Protein 6F8P (pdb70)

Organism: Rift valley fever virus (strain ZH-548 M12) (NCBI:txid11589)

InterPro domains:
  IPR009878 Phlebovirus glycoprotein G2, fusion domain [PF07245] (691-1012)
  IPR009879 Phlebovirus nonstructural NS-M [PF07246] (1-90)
  IPR009879 Phlebovirus nonstructural NS-M [PF07246] (92-135)
  IPR010826 Phlebovirus glycoprotein G1 [PF07243] (156-689)
  IPR016404 M polyprotein precursor, phlebovirus [PIRSF003961] (1-1179)
  IPR043603 Phlebovirus glycoprotein G2, C-terminal domain [PF19019] (1027-1196)

Secondary structure (DSSP, 8-state):
--TTTTS-STT----BTTB-TTHHHHTT--SSS--TTTGGGGSTTTSHHHHHTTTSB-HHHHHHTTSSPBPSSSSEETT-TT--TTHHHHHTB---PPTT-SEEEEE-TTSSEEEEE--TTEEE-TTSS-EEE-----SS-EE-SEEEE-----B-TT-----TTEEEETTEE-S---S-EEEEEEEEEEEE-BT---EE-SS--EEEE---SGGGEEEEEE---EEEE-GGGSPBTTS--SS-EEE-HHHHHHB---GGG-SEEEEEPTT-SEEEEEETTEEE--SEEEEEEEEEEEE--

Nearest PDB structures (foldseek):
  6iea-assembly1_A  TM=9.902E-01  e=6.989E-63  Rift Valley fever virus
  5y0w-assembly1_A  TM=9.938E-01  e=1.192E-59  Rift Valley fever virus
  6iec-assembly4_I  TM=9.891E-01  e=2.142E-59  Rift Valley fever virus
  5y0y-assembly1_A  TM=9.827E-01  e=1.687E-52  Rift Valley fever virus
  6f9d-assembly1_I  TM=8.873E-01  e=1.647E-54  Rift Valley fever virus

Radius of gyration: 20.84 Å; Cα contacts (8 Å, |Δi|>4): 743; chains: 1; bounding box: 33×65×61 Å

Structure (mmCIF, N/CA/C/O backbone):
data_6F8P
#
_entry.id   6F8P
#
_cell.length_a   37.390
_cell.length_b   94.180
_cell.length_c   97.990
_cell.angle_alpha   90.000
_cell.angle_beta   90.000
_cell.angle_gamma   90.000
#
_symmetry.space_group_name_H-M   'P 21 21 21'
#
loop_
_entity.id
_entity.type
_entity.pdbx_description
1 polymer Glycoprotein
2 water water
#
loop_
_atom_site.group_PDB
_atom_site.id
_atom_site.type_symbol
_atom_site.label_atom_id
_atom_site.label_alt_id
_atom_site.label_comp_id
_atom_site.label_asym_id
_atom_site.label_entity_id
_atom_site.label_seq_id
_atom_site.pdbx_PDB_ins_code
_atom_site.Cartn_x
_atom_site.Cartn_y
_atom_site.Cartn_z
_atom_site.occupancy
_atom_site.B_iso_or_equiv
_atom_site.auth_seq_id
_atom_site.auth_comp_id
_atom_site.auth_asym_id
_atom_site.auth_atom_id
_atom_site.pdbx_PDB_model_num
ATOM 1 N N . GLU A 1 1 ? -5.990 85.152 13.854 1.00 66.97 154 GLU A N 1
ATOM 2 C CA . GLU A 1 1 ? -5.780 84.561 12.538 1.00 70.34 154 GLU A CA 1
ATOM 3 C C . GLU A 1 1 ? -4.369 84.014 12.346 1.00 62.88 154 GLU A C 1
ATOM 4 O O . GLU A 1 1 ? -4.162 83.215 11.448 1.00 66.41 154 GLU A O 1
ATOM 10 N N . ASP A 1 2 ? -3.380 84.460 13.127 1.00 53.45 155 ASP A N 1
ATOM 11 C CA . ASP A 1 2 ? -2.020 83.956 12.939 1.00 48.83 155 ASP A CA 1
ATOM 12 C C . ASP A 1 2 ? -1.795 82.710 13.799 1.00 44.26 155 ASP A C 1
ATOM 13 O O . ASP A 1 2 ? -1.672 82.831 15.030 1.00 37.76 155 ASP A O 1
ATOM 18 N N . PRO A 1 3 ? -1.714 81.521 13.207 1.00 40.83 156 PRO A N 1
ATOM 19 C CA . PRO A 1 3 ? -1.537 80.287 13.993 1.00 38.15 156 PRO A CA 1
ATOM 20 C C . PRO A 1 3 ? -0.088 79.964 14.325 1.00 35.30 156 PRO A C 1
ATOM 21 O O . PRO A 1 3 ? 0.183 78.902 14.910 1.00 33.84 156 PRO A O 1
ATOM 25 N N . HIS A 1 4 ? 0.839 80.842 13.944 1.00 33.93 157 HIS A N 1
ATOM 26 C CA . HIS A 1 4 ? 2.266 80.560 13.992 1.00 29.27 157 HIS A CA 1
ATOM 27 C C . HIS A 1 4 ? 2.988 81.460 14.967 1.00 26.52 157 HIS A C 1
ATOM 28 O O . HIS A 1 4 ? 4.204 81.696 14.814 1.00 27.54 157 HIS A O 1
ATOM 35 N N . LEU A 1 5 ? 2.261 82.031 15.958 1.00 28.04 158 LEU A N 1
ATOM 36 C CA . LEU A 1 5 ? 2.950 82.935 16.862 1.00 28.05 158 LEU A CA 1
ATOM 37 C C . LEU A 1 5 ? 4.021 82.260 17.725 1.00 22.99 158 LEU A C 1
ATOM 38 O O . LEU A 1 5 ? 4.916 82.980 18.221 1.00 26.78 158 LEU A O 1
ATOM 43 N N . ARG A 1 6 ? 3.916 80.923 17.980 1.00 25.60 159 ARG A N 1
ATOM 44 C CA . ARG A 1 6 ? 4.905 80.184 18.748 1.00 26.54 159 ARG A CA 1
ATOM 45 C C . ARG A 1 6 ? 6.024 79.647 17.891 1.00 27.32 159 ARG A C 1
ATOM 46 O O . ARG A 1 6 ? 6.939 78.992 18.402 1.00 27.61 159 ARG A O 1
ATOM 54 N N . ASN A 1 7 ? 6.008 79.932 16.581 1.00 26.41 160 ASN A N 1
ATOM 55 C CA . ASN A 1 7 ? 7.052 79.466 15.691 1.00 25.84 160 ASN A CA 1
ATOM 56 C C . ASN A 1 7 ? 8.011 80.648 15.589 1.00 26.70 160 ASN A C 1
ATOM 57 O O . ASN A 1 7 ? 7.723 81.635 14.903 1.00 25.06 160 ASN A O 1
ATOM 62 N N . ARG A 1 8 ? 9.158 80.568 16.328 1.00 24.15 161 ARG A N 1
ATOM 63 C CA . ARG A 1 8 ? 9.924 81.788 16.689 1.00 23.06 161 ARG A CA 1
ATOM 64 C C . ARG A 1 8 ? 11.036 82.076 15.690 1.00 22.03 161 ARG A C 1
ATOM 65 O O . ARG A 1 8 ? 11.595 81.157 15.086 1.00 23.52 161 ARG A O 1
ATOM 73 N N . PRO A 1 9 ? 11.366 83.351 15.445 1.00 23.48 162 PRO A N 1
ATOM 74 C CA . PRO A 1 9 ? 12.537 83.670 14.620 1.00 26.00 162 PRO A CA 1
ATOM 75 C C . PRO A 1 9 ? 13.810 83.290 15.377 1.00 22.52 162 PRO A C 1
ATOM 76 O O . PRO A 1 9 ? 13.805 83.193 16.608 1.00 26.57 162 PRO A O 1
ATOM 80 N N . GLY A 1 10 ? 14.922 83.106 14.653 1.00 25.47 163 GLY A N 1
ATOM 81 C CA . GLY A 1 10 ? 16.143 82.890 15.451 1.00 25.44 163 GLY A CA 1
ATOM 82 C C . GLY A 1 10 ? 16.162 81.514 16.145 1.00 27.69 163 GLY A C 1
ATOM 83 O O . GLY A 1 10 ? 15.530 80.569 15.690 1.00 27.96 163 GLY A O 1
ATOM 84 N N . LYS A 1 11 ? 16.862 81.445 17.287 1.00 26.30 164 LYS A N 1
ATOM 85 C CA . LYS A 1 11 ? 16.902 80.180 18.047 1.00 26.88 164 LYS A CA 1
ATOM 86 C C . LYS A 1 11 ? 15.584 79.929 18.804 1.00 28.29 164 LYS A C 1
ATOM 87 O O . LYS A 1 11 ? 15.240 78.772 19.075 1.00 30.21 164 LYS A O 1
ATOM 93 N N . GLY A 1 12 ? 14.873 80.989 19.170 1.00 26.52 165 GLY A N 1
ATOM 94 C CA . GLY A 1 12 ? 13.586 80.872 19.853 1.00 26.17 165 GLY A CA 1
ATOM 95 C C . GLY A 1 12 ? 13.702 80.521 21.319 1.00 25.92 165 GLY A C 1
ATOM 96 O O . GLY A 1 12 ? 12.750 79.989 21.914 1.00 26.97 165 GLY A O 1
ATOM 97 N N . HIS A 1 13 ? 14.820 80.865 21.929 1.00 25.96 166 HIS A N 1
ATOM 98 C CA . HIS A 1 13 ? 15.084 80.527 23.323 1.00 25.72 166 HIS A CA 1
ATOM 99 C C . HIS A 1 13 ? 14.520 81.588 24.242 1.00 26.62 166 HIS A C 1
ATOM 100 O O . HIS A 1 13 ? 14.972 82.739 24.211 1.00 28.07 166 HIS A O 1
ATOM 107 N N . ASN A 1 14 ? 13.558 81.188 25.083 1.00 25.65 167 ASN A N 1
ATOM 108 C CA . ASN A 1 14 ? 12.906 82.128 26.021 1.00 24.87 167 ASN A CA 1
ATOM 109 C C . ASN A 1 14 ? 13.125 81.594 27.436 1.00 30.55 167 ASN A C 1
ATOM 110 O O . ASN A 1 14 ? 12.199 81.139 28.114 1.00 32.52 167 ASN A O 1
ATOM 115 N N . TYR A 1 15 ? 14.383 81.601 27.837 1.00 30.18 168 TYR A N 1
ATOM 116 C CA . TYR A 1 15 ? 14.780 81.291 29.192 1.00 31.93 168 TYR A CA 1
ATOM 117 C C . TYR A 1 15 ? 15.842 82.311 29.558 1.00 29.94 168 TYR A C 1
ATOM 118 O O . TYR A 1 15 ? 16.443 82.940 28.681 1.00 30.10 168 TYR A O 1
ATOM 127 N N . ILE A 1 16 ? 16.044 82.495 30.881 1.00 34.85 169 ILE A N 1
ATOM 128 C CA . ILE A 1 16 ? 17.131 83.336 31.360 1.00 30.90 169 ILE A CA 1
ATOM 129 C C . ILE A 1 16 ? 18.202 82.445 31.961 1.00 33.75 169 ILE A C 1
ATOM 130 O O . ILE A 1 16 ? 17.918 81.415 32.603 1.00 35.98 169 ILE A O 1
ATOM 135 N N . ASP A 1 17 ? 19.445 82.864 31.789 1.00 40.45 170 ASP A N 1
ATOM 136 C CA . ASP A 1 17 ? 20.537 82.090 32.367 1.00 39.45 170 ASP A CA 1
ATOM 137 C C . ASP A 1 17 ? 20.328 81.915 33.862 1.00 45.01 170 ASP A C 1
ATOM 138 O O . ASP A 1 17 ? 19.957 82.857 34.585 1.00 40.61 170 ASP A O 1
ATOM 143 N N . GLY A 1 18 ? 20.524 80.678 34.316 1.00 44.34 171 GLY A N 1
ATOM 144 C CA . GLY A 1 18 ? 20.327 80.356 35.698 1.00 47.39 171 GLY A CA 1
ATOM 145 C C . GLY A 1 18 ? 18.944 79.848 36.026 1.00 50.36 171 GLY A C 1
ATOM 146 O O . GLY A 1 18 ? 18.690 79.494 37.172 1.00 50.48 171 GLY A O 1
ATOM 147 N N . MET A 1 19 ? 18.030 79.808 35.061 1.00 47.27 172 MET A N 1
ATOM 148 C CA . MET A 1 19 ? 16.687 79.249 35.266 1.00 46.41 172 MET A CA 1
ATOM 149 C C . MET A 1 19 ? 16.391 78.344 34.080 1.00 43.96 172 MET A C 1
ATOM 150 O O . MET A 1 19 ? 15.743 78.774 33.119 1.00 43.52 172 MET A O 1
ATOM 155 N N . THR A 1 20 ? 16.831 77.087 34.180 1.00 49.26 173 THR A N 1
ATOM 156 C CA . THR A 1 20 ? 16.837 76.188 33.044 1.00 49.38 173 THR A CA 1
ATOM 157 C C . THR A 1 20 ? 15.862 75.040 33.203 1.00 45.85 173 THR A C 1
ATOM 158 O O . THR A 1 20 ? 15.905 74.100 32.419 1.00 46.51 173 THR A O 1
ATOM 162 N N . GLN A 1 21 ? 14.998 75.073 34.212 1.00 48.58 174 GLN A N 1
ATOM 163 C CA . GLN A 1 21 ? 14.135 73.929 34.468 1.00 48.91 174 GLN A CA 1
ATOM 164 C C . GLN A 1 21 ? 12.916 73.852 33.560 1.00 46.96 174 GLN A C 1
ATOM 165 O O . GLN A 1 21 ? 12.136 72.908 33.692 1.00 52.56 174 GLN A O 1
ATOM 171 N N . GLU A 1 22 ? 12.721 74.791 32.614 1.00 43.61 175 GLU A N 1
ATOM 172 C CA . GLU A 1 22 ? 11.641 74.590 31.664 1.00 42.25 175 GLU A CA 1
ATOM 173 C C . GLU A 1 22 ? 12.202 74.662 30.260 1.00 43.47 175 GLU A C 1
ATOM 174 O O . GLU A 1 22 ? 11.492 74.992 29.312 1.00 39.02 175 GLU A O 1
ATOM 180 N N . ASP A 1 23 ? 13.480 74.305 30.137 1.00 41.43 176 ASP A N 1
ATOM 181 C CA . ASP A 1 23 ? 14.104 74.270 28.807 1.00 44.03 176 ASP A CA 1
ATOM 182 C C . ASP A 1 23 ? 13.346 73.377 27.826 1.00 42.34 176 ASP A C 1
ATOM 183 O O . ASP A 1 23 ? 13.368 73.640 26.622 1.00 39.15 176 ASP A O 1
ATOM 188 N N . ALA A 1 24 ? 12.669 72.327 28.296 1.00 47.96 177 ALA A N 1
ATOM 189 C CA . ALA A 1 24 ? 12.013 71.412 27.348 1.00 45.05 177 ALA A CA 1
ATOM 190 C C . ALA A 1 24 ? 10.924 72.109 26.526 1.00 43.48 177 ALA A C 1
ATOM 191 O O . ALA A 1 24 ? 10.727 71.769 25.356 1.00 42.47 177 ALA A O 1
ATOM 193 N N . THR A 1 25 ? 10.290 73.169 27.067 1.00 41.70 178 THR A N 1
ATOM 194 C CA . THR A 1 25 ? 9.241 73.879 26.345 1.00 39.47 178 THR A CA 1
ATOM 195 C C . THR A 1 25 ? 9.589 75.336 26.048 1.00 35.57 178 THR A C 1
ATOM 196 O O . THR A 1 25 ? 8.827 75.993 25.308 1.00 36.32 178 THR A O 1
ATOM 200 N N . CYS A 1 26 ? 10.748 75.810 26.531 1.00 33.83 179 CYS A N 1
ATOM 201 C CA . CYS A 1 26 ? 11.211 77.189 26.325 1.00 32.05 179 CYS A CA 1
ATOM 202 C C . CYS A 1 26 ? 12.459 77.252 25.459 1.00 30.91 179 CYS A C 1
ATOM 203 O O . CYS A 1 26 ? 12.868 78.351 25.082 1.00 29.96 179 CYS A O 1
ATOM 206 N N . LYS A 1 27 ? 13.120 76.120 25.188 1.00 33.56 180 LYS A N 1
ATOM 207 C CA . LYS A 1 27 ? 14.420 76.148 24.534 1.00 36.37 180 LYS A CA 1
ATOM 208 C C . LYS A 1 27 ? 14.392 75.107 23.415 1.00 33.21 180 LYS A C 1
ATOM 209 O O . LYS A 1 27 ? 15.077 74.066 23.483 1.00 36.30 180 LYS A O 1
ATOM 215 N N . PRO A 1 28 ? 13.619 75.373 22.345 1.00 31.63 181 PRO A N 1
ATOM 216 C CA . PRO A 1 28 ? 12.959 76.660 21.995 1.00 30.60 181 PRO A CA 1
ATOM 217 C C . PRO A 1 28 ? 11.485 76.622 22.347 1.00 30.61 181 PRO A C 1
ATOM 218 O O . PRO A 1 28 ? 10.937 75.518 22.544 1.00 33.05 181 PRO A O 1
ATOM 222 N N . VAL A 1 29 ? 10.858 77.790 22.429 1.00 29.40 182 VAL A N 1
ATOM 223 C CA . VAL A 1 29 ? 9.411 77.867 22.332 1.00 29.13 182 VAL A CA 1
ATOM 224 C C . VAL A 1 29 ? 8.972 77.329 20.969 1.00 31.26 182 VAL A C 1
ATOM 225 O O . VAL A 1 29 ? 9.609 77.611 19.941 1.00 29.03 182 VAL A O 1
ATOM 229 N N . THR A 1 30 ? 7.889 76.545 20.967 1.00 31.67 183 THR A N 1
ATOM 230 C CA . THR A 1 30 ? 7.327 76.032 19.716 1.00 32.16 183 THR A CA 1
ATOM 231 C C . THR A 1 30 ? 5.834 75.765 19.941 1.00 34.01 183 THR A C 1
ATOM 232 O O . THR A 1 30 ? 5.273 76.201 20.932 1.00 31.59 183 THR A O 1
ATOM 236 N N . TYR A 1 31 ? 5.166 75.120 18.983 1.00 33.90 184 TYR A N 1
ATOM 237 C CA . TYR A 1 31 ? 3.703 75.068 19.030 1.00 35.05 184 TYR A CA 1
ATOM 238 C C . TYR A 1 31 ? 3.207 74.432 20.322 1.00 40.63 184 TYR A C 1
ATOM 239 O O . TYR A 1 31 ? 2.210 74.882 20.901 1.00 44.95 184 TYR A O 1
ATOM 248 N N . ALA A 1 32 ? 3.898 73.398 20.785 1.00 40.28 185 ALA A N 1
ATOM 249 C CA . ALA A 1 32 ? 3.489 72.593 21.932 1.00 40.79 185 ALA A CA 1
ATOM 250 C C . ALA A 1 32 ? 4.185 73.099 23.173 1.00 43.16 185 ALA A C 1
ATOM 251 O O . ALA A 1 32 ? 5.330 73.555 23.113 1.00 41.13 185 ALA A O 1
ATOM 253 N N . GLY A 1 33 ? 3.487 73.013 24.310 1.00 43.17 186 GLY A N 1
ATOM 254 C CA . GLY A 1 33 ? 4.104 73.248 25.594 1.00 40.41 186 GLY A CA 1
ATOM 255 C C . GLY A 1 33 ? 3.833 74.648 26.136 1.00 43.58 186 GLY A C 1
ATOM 256 O O . GLY A 1 33 ? 3.405 75.556 25.420 1.00 47.75 186 GLY A O 1
ATOM 257 N N . ALA A 1 34 ? 4.062 74.793 27.441 1.00 43.41 187 ALA A N 1
ATOM 258 C CA . ALA A 1 34 ? 3.922 76.071 28.153 1.00 40.06 187 ALA A CA 1
ATOM 259 C C . ALA A 1 34 ? 5.297 76.590 28.558 1.00 42.78 187 ALA A C 1
ATOM 260 O O . ALA A 1 34 ? 6.194 75.814 28.883 1.00 44.01 187 ALA A O 1
ATOM 262 N N . CYS A 1 35 ? 5.469 77.915 28.529 1.00 35.20 188 CYS A N 1
ATOM 263 C CA . CYS A 1 35 ? 6.755 78.546 28.812 1.00 36.27 188 CYS A CA 1
ATOM 264 C C . CYS A 1 35 ? 6.443 79.789 29.636 1.00 34.88 188 CYS A C 1
ATOM 265 O O . CYS A 1 35 ? 5.824 80.717 29.106 1.00 39.25 188 CYS A O 1
ATOM 268 N N . SER A 1 36 ? 6.797 79.792 30.930 1.00 32.34 189 SER A N 1
ATOM 269 C CA . SER A 1 36 ? 6.374 80.942 31.761 1.00 33.70 189 SER A CA 1
ATOM 270 C C . SER A 1 36 ? 7.028 82.257 31.371 1.00 34.21 189 SER A C 1
ATOM 271 O O . SER A 1 36 ? 6.524 83.312 31.786 1.00 34.47 189 SER A O 1
ATOM 274 N N . SER A 1 37 ? 8.147 82.234 30.662 1.00 30.98 190 SER A N 1
ATOM 275 C CA . SER A 1 37 ? 8.741 83.515 30.252 1.00 28.34 190 SER A CA 1
ATOM 276 C C . SER A 1 37 ? 8.159 84.049 28.953 1.00 27.64 190 SER A C 1
ATOM 277 O O . SER A 1 37 ? 8.416 85.220 28.631 1.00 29.17 190 SER A O 1
ATOM 280 N N . PHE A 1 38 ? 7.434 83.226 28.191 1.00 27.00 191 PHE A N 1
ATOM 281 C CA . PHE A 1 38 ? 6.948 83.622 26.868 1.00 25.94 191 PHE A CA 1
ATOM 282 C C . PHE A 1 38 ? 5.426 83.717 26.804 1.00 28.64 191 PHE A C 1
ATOM 283 O O . PHE A 1 38 ? 4.884 84.647 26.180 1.00 26.17 191 PHE A O 1
ATOM 291 N N . ASP A 1 39 ? 4.711 82.763 27.437 1.00 32.69 192 ASP A N 1
ATOM 292 C CA . ASP A 1 39 ? 3.270 82.669 27.216 1.00 32.19 192 ASP A CA 1
ATOM 293 C C . ASP A 1 39 ? 2.537 83.955 27.612 1.00 32.37 192 ASP A C 1
ATOM 294 O O . ASP A 1 39 ? 1.551 84.327 26.966 1.00 32.28 192 ASP A O 1
ATOM 299 N N . VAL A 1 40 ? 3.001 84.644 28.662 1.00 29.01 193 VAL A N 1
ATOM 300 C CA . VAL A 1 40 ? 2.345 85.891 29.059 1.00 34.07 193 VAL A CA 1
ATOM 301 C C . VAL A 1 40 ? 2.369 86.935 27.937 1.00 32.03 193 VAL A C 1
ATOM 302 O O . VAL A 1 40 ? 1.459 87.760 27.842 1.00 32.35 193 VAL A O 1
ATOM 306 N N . LEU A 1 41 ? 3.351 86.884 27.032 1.00 25.91 194 LEU A N 1
ATOM 307 C CA . LEU A 1 41 ? 3.396 87.897 25.989 1.00 26.01 194 LEU A CA 1
ATOM 308 C C . LEU A 1 41 ? 2.238 87.809 25.008 1.00 30.59 194 LEU A C 1
ATOM 309 O O . LEU A 1 41 ? 1.960 88.816 24.331 1.00 32.66 194 LEU A O 1
ATOM 314 N N . LEU A 1 42 ? 1.574 86.645 24.913 1.00 30.34 195 LEU A N 1
ATOM 315 C CA . LEU A 1 42 ? 0.475 86.413 23.979 1.00 31.29 195 LEU A CA 1
ATOM 316 C C . LEU A 1 42 ? -0.912 86.573 24.598 1.00 40.71 195 LEU A C 1
ATOM 317 O O . LEU A 1 42 ? -1.909 86.408 23.884 1.00 47.32 195 LEU A O 1
ATOM 322 N N . GLU A 1 43 ? -1.012 86.877 25.889 1.00 37.77 196 GLU A N 1
ATOM 323 C CA . GLU A 1 43 ? -2.317 87.144 26.490 1.00 43.46 196 GLU A CA 1
ATOM 324 C C . GLU A 1 43 ? -2.872 88.435 25.909 1.00 44.00 196 GLU A C 1
ATOM 325 O O . GLU A 1 43 ? -2.273 89.494 26.081 1.00 40.58 196 GLU A O 1
ATOM 331 N N . LYS A 1 44 ? -4.018 88.350 25.233 1.00 58.93 197 LYS A N 1
ATOM 332 C CA . LYS A 1 44 ? -4.531 89.463 24.435 1.00 67.99 197 LYS A CA 1
ATOM 333 C C . LYS A 1 44 ? -4.562 90.765 25.230 1.00 63.42 197 LYS A C 1
ATOM 334 O O . LYS A 1 44 ? -5.190 90.852 26.297 1.00 57.11 197 LYS A O 1
ATOM 340 N N . GLY A 1 45 ? -3.855 91.774 24.702 1.00 63.42 198 GLY A N 1
ATOM 341 C CA . GLY A 1 45 ? -3.867 93.109 25.250 1.00 60.20 198 GLY A CA 1
ATOM 342 C C . GLY A 1 45 ? -2.813 93.384 26.299 1.00 54.70 198 GLY A C 1
ATOM 343 O O . GLY A 1 45 ? -2.573 94.560 26.626 1.00 50.26 198 GLY A O 1
ATOM 344 N N . LYS A 1 46 ? -2.170 92.345 26.838 1.00 43.87 199 LYS A N 1
ATOM 345 C CA . LYS A 1 46 ? -1.188 92.572 27.900 1.00 38.62 199 LYS A CA 1
ATOM 346 C C . LYS A 1 46 ? 0.078 93.250 27.380 1.00 39.37 199 LYS A C 1
ATOM 347 O O . LYS A 1 46 ? 0.678 94.063 28.093 1.00 41.72 199 LYS A O 1
ATOM 353 N N . PHE A 1 47 ? 0.522 92.876 26.177 1.00 36.54 200 PHE A N 1
ATOM 354 C CA . PHE A 1 47 ? 1.783 93.330 25.573 1.00 24.28 200 PHE A CA 1
ATOM 355 C C . PHE A 1 47 ? 1.430 93.767 24.162 1.00 24.74 200 PHE A C 1
ATOM 356 O O . PHE A 1 47 ? 1.764 93.075 23.186 1.00 24.86 200 PHE A O 1
ATOM 364 N N . PRO A 1 48 ? 0.677 94.862 24.012 1.00 26.08 201 PRO A N 1
ATOM 365 C CA . PRO A 1 48 ? 0.167 95.206 22.668 1.00 27.90 201 PRO A CA 1
ATOM 366 C C . PRO A 1 48 ? 1.232 95.506 21.620 1.00 27.17 201 PRO A C 1
ATOM 367 O O . PRO A 1 48 ? 0.985 95.198 20.441 1.00 28.18 201 PRO A O 1
ATOM 371 N N . LEU A 1 49 ? 2.345 96.176 21.955 1.00 24.38 202 LEU A N 1
ATOM 372 C CA . LEU A 1 49 ? 3.387 96.416 20.959 1.00 22.83 202 LEU A CA 1
ATOM 373 C C . LEU A 1 49 ? 4.024 95.106 20.499 1.00 24.16 202 LEU A C 1
ATOM 374 O O . LEU A 1 49 ? 4.142 94.837 19.290 1.00 24.99 202 LEU A O 1
ATOM 379 N N . PHE A 1 50 ? 4.391 94.237 21.444 1.00 20.01 203 PHE A N 1
ATOM 380 C CA . PHE A 1 50 ? 4.948 92.960 20.994 1.00 21.69 203 PHE A CA 1
ATOM 381 C C . PHE A 1 50 ? 3.928 92.207 20.142 1.00 23.08 203 PHE A C 1
ATOM 382 O O . PHE A 1 50 ? 4.281 91.576 19.121 1.00 23.16 203 PHE A O 1
ATOM 390 N N . GLN A 1 51 ? 2.644 92.271 20.522 1.00 26.86 204 GLN A N 1
ATOM 391 C CA . GLN A 1 51 ? 1.656 91.493 19.752 1.00 25.09 204 GLN A CA 1
ATOM 392 C C . GLN A 1 51 ? 1.448 92.033 18.347 1.00 30.42 204 GLN A C 1
ATOM 393 O O . GLN A 1 51 ? 1.064 91.263 17.458 1.00 34.88 204 GLN A O 1
ATOM 399 N N . SER A 1 52 ? 1.769 93.295 18.105 1.00 25.70 205 SER A N 1
ATOM 400 C CA . SER A 1 52 ? 1.801 93.890 16.756 1.00 26.86 205 SER A CA 1
ATOM 401 C C . SER A 1 52 ? 3.033 93.504 15.949 1.00 25.78 205 SER A C 1
ATOM 402 O O . SER A 1 52 ? 3.036 93.699 14.742 1.00 28.70 205 SER A O 1
ATOM 405 N N . TYR A 1 53 ? 4.107 93.059 16.611 1.00 23.28 206 TYR A N 1
ATOM 406 C CA . TYR A 1 53 ? 5.381 92.701 16.003 1.00 22.68 206 TYR A CA 1
ATOM 407 C C . TYR A 1 53 ? 5.813 91.316 16.489 1.00 22.96 206 TYR A C 1
ATOM 408 O O . TYR A 1 53 ? 6.976 91.109 16.845 1.00 20.77 206 TYR A O 1
ATOM 417 N N . ALA A 1 54 ? 4.866 90.386 16.539 1.00 22.53 207 ALA A N 1
ATOM 418 C CA . ALA A 1 54 ? 5.091 89.136 17.281 1.00 22.45 207 ALA A CA 1
ATOM 419 C C . ALA A 1 54 ? 6.023 88.178 16.556 1.00 23.80 207 ALA A C 1
ATOM 420 O O . ALA A 1 54 ? 6.476 87.218 17.190 1.00 23.25 207 ALA A O 1
ATOM 422 N N . HIS A 1 55 ? 6.335 88.407 15.269 1.00 22.04 208 HIS A N 1
ATOM 423 C CA . HIS A 1 55 ? 7.368 87.625 14.619 1.00 22.24 208 HIS A CA 1
ATOM 424 C C . HIS A 1 55 ? 8.742 88.245 14.727 1.00 24.20 208 HIS A C 1
ATOM 425 O O . HIS A 1 55 ? 9.692 87.741 14.104 1.00 28.71 208 HIS A O 1
ATOM 432 N N . HIS A 1 56 ? 8.900 89.274 15.576 1.00 21.19 209 HIS A N 1
ATOM 433 C CA . HIS A 1 56 ? 10.207 89.781 15.915 1.00 18.33 209 HIS A CA 1
ATOM 434 C C . HIS A 1 56 ? 10.571 89.157 17.252 1.00 19.96 209 HIS A C 1
ATOM 435 O O . HIS A 1 56 ? 9.761 88.451 17.842 1.00 20.71 209 HIS A O 1
ATOM 442 N N . ARG A 1 57 ? 11.772 89.423 17.712 1.00 18.45 210 ARG A N 1
ATOM 443 C CA . ARG A 1 57 ? 12.305 88.688 18.867 1.00 19.23 210 ARG A CA 1
ATOM 444 C C . ARG A 1 57 ? 11.842 89.282 20.189 1.00 18.79 210 ARG A C 1
ATOM 445 O O . ARG A 1 57 ? 11.704 90.493 20.360 1.00 19.17 210 ARG A O 1
ATOM 453 N N . THR A 1 58 ? 11.662 88.407 21.167 1.00 16.48 211 THR A N 1
ATOM 454 C CA . THR A 1 58 ? 11.527 88.893 22.517 1.00 18.94 211 THR A CA 1
ATOM 455 C C . THR A 1 58 ? 12.894 89.322 23.050 1.00 18.96 211 THR A C 1
ATOM 456 O O . THR A 1 58 ? 13.941 89.031 22.455 1.00 19.76 211 THR A O 1
ATOM 460 N N . LEU A 1 59 ? 12.906 89.872 24.282 1.00 18.78 212 LEU A N 1
ATOM 461 C CA . LEU A 1 59 ? 14.174 90.260 24.884 1.00 18.68 212 LEU A CA 1
ATOM 462 C C . LEU A 1 59 ? 15.043 89.035 25.139 1.00 21.18 212 LEU A C 1
ATOM 463 O O . LEU A 1 59 ? 16.226 89.061 24.844 1.00 22.90 212 LEU A O 1
ATOM 468 N N . LEU A 1 60 ? 14.489 87.964 25.767 1.00 20.20 213 LEU A N 1
ATOM 469 C CA . LEU A 1 60 ? 15.339 86.800 25.996 1.00 21.69 213 LEU A CA 1
ATOM 470 C C . LEU A 1 60 ? 15.823 86.186 24.678 1.00 20.92 213 LEU A C 1
ATOM 471 O O . LEU A 1 60 ? 16.962 85.737 24.580 1.00 24.86 213 LEU A O 1
ATOM 476 N N . GLU A 1 61 ? 14.985 86.203 23.637 1.00 20.37 214 GLU A N 1
ATOM 477 C CA . GLU A 1 61 ? 15.432 85.650 22.349 1.00 20.74 214 GLU A CA 1
ATOM 478 C C . GLU A 1 61 ? 16.602 86.470 21.814 1.00 22.81 214 GLU A C 1
ATOM 479 O O . GLU A 1 61 ? 17.575 85.935 21.280 1.00 23.99 214 GLU A O 1
ATOM 485 N N . ALA A 1 62 ? 16.506 87.806 21.945 1.00 21.05 215 ALA A N 1
ATOM 486 C CA . ALA A 1 62 ? 17.560 88.677 21.437 1.00 22.90 215 ALA A CA 1
ATOM 487 C C . ALA A 1 62 ? 18.870 88.472 22.166 1.00 24.00 215 ALA A C 1
ATOM 488 O O . ALA A 1 62 ? 19.940 88.600 21.572 1.00 26.75 215 ALA A O 1
ATOM 490 N N . VAL A 1 63 ? 18.807 88.188 23.465 1.00 23.62 216 VAL A N 1
ATOM 491 C CA . VAL A 1 63 ? 20.004 87.853 24.211 1.00 23.79 216 VAL A CA 1
ATOM 492 C C . VAL A 1 63 ? 20.606 86.545 23.685 1.00 26.02 216 VAL A C 1
ATOM 493 O O . VAL A 1 63 ? 21.810 86.458 23.441 1.00 29.56 216 VAL A O 1
ATOM 497 N N . HIS A 1 64 ? 19.785 85.512 23.508 1.00 26.70 217 HIS A N 1
ATOM 498 C CA . HIS A 1 64 ? 20.384 84.233 23.124 1.00 27.98 217 HIS A CA 1
ATOM 499 C C . HIS A 1 64 ? 20.796 84.198 21.667 1.00 28.41 217 HIS A C 1
ATOM 500 O O . HIS A 1 64 ? 21.614 83.334 21.287 1.00 29.30 217 HIS A O 1
ATOM 507 N N . ASP A 1 65 ? 20.255 85.105 20.868 1.00 25.97 218 ASP A N 1
ATOM 508 C CA . ASP A 1 65 ? 20.703 85.291 19.479 1.00 26.40 218 ASP A CA 1
ATOM 509 C C . ASP A 1 65 ? 21.901 86.237 19.368 1.00 32.57 218 ASP A C 1
ATOM 510 O O . ASP A 1 65 ? 22.333 86.531 18.238 1.00 35.10 218 ASP A O 1
ATOM 515 N N . THR A 1 66 ? 22.404 86.738 20.509 1.00 29.43 219 THR A N 1
ATOM 516 C CA . THR A 1 66 ? 23.568 87.625 20.671 1.00 32.97 219 THR A CA 1
ATOM 517 C C . THR A 1 66 ? 23.343 89.009 20.053 1.00 33.89 219 THR A C 1
ATOM 518 O O . THR A 1 66 ? 24.294 89.730 19.734 1.00 38.04 219 THR A O 1
ATOM 522 N N . ILE A 1 67 ? 22.088 89.437 19.975 1.00 27.10 220 ILE A N 1
ATOM 523 C CA . ILE A 1 67 ? 21.789 90.794 19.529 1.00 25.88 220 ILE A CA 1
ATOM 524 C C . ILE A 1 67 ? 21.885 91.793 20.680 1.00 29.14 220 ILE A C 1
ATOM 525 O O . ILE A 1 67 ? 22.261 92.953 20.479 1.00 28.92 220 ILE A O 1
ATOM 530 N N . ILE A 1 68 ? 21.437 91.380 21.871 1.00 25.68 221 ILE A N 1
ATOM 531 C CA . ILE A 1 68 ? 21.456 92.187 23.091 1.00 26.82 221 ILE A CA 1
ATOM 532 C C . ILE A 1 68 ? 22.414 91.511 24.079 1.00 28.00 221 ILE A C 1
ATOM 533 O O . ILE A 1 68 ? 22.346 90.291 24.285 1.00 29.79 221 ILE A O 1
ATOM 538 N N . ALA A 1 69 ? 23.306 92.299 24.679 1.00 26.72 222 ALA A N 1
ATOM 539 C CA . ALA A 1 69 ? 24.255 91.767 25.660 1.00 32.08 222 ALA A CA 1
ATOM 540 C C . ALA A 1 69 ? 23.601 91.652 27.035 1.00 32.04 222 ALA A C 1
ATOM 541 O O . ALA A 1 69 ? 22.677 92.398 27.356 1.00 30.02 222 ALA A O 1
ATOM 543 N N . LYS A 1 70 ? 24.093 90.714 27.848 1.00 30.66 223 LYS A N 1
ATOM 544 C CA . LYS A 1 70 ? 23.632 90.639 29.243 1.00 30.48 223 LYS A CA 1
ATOM 545 C C . LYS A 1 70 ? 24.339 91.703 30.073 1.00 35.78 223 LYS A C 1
ATOM 546 O O . LYS A 1 70 ? 25.533 91.956 29.893 1.00 39.65 223 LYS A O 1
ATOM 552 N N . ALA A 1 71 ? 23.599 92.304 30.998 1.00 33.14 224 ALA A N 1
ATOM 553 C CA . ALA A 1 71 ? 24.218 93.200 31.971 1.00 36.43 224 ALA A CA 1
ATOM 554 C C . ALA A 1 71 ? 25.194 92.460 32.900 1.00 40.37 224 ALA A C 1
ATOM 555 O O . ALA A 1 71 ? 25.156 91.228 33.072 1.00 39.99 224 ALA A O 1
ATOM 557 N N . ASP A 1 72 ? 26.096 93.237 33.492 1.00 41.14 225 ASP A N 1
ATOM 558 C CA . ASP A 1 72 ? 27.068 92.748 34.480 1.00 46.40 225 ASP A CA 1
ATOM 559 C C . ASP A 1 72 ? 26.827 93.491 35.785 1.00 47.49 225 ASP A C 1
ATOM 560 O O . ASP A 1 72 ? 27.155 94.689 35.872 1.00 51.12 225 ASP A O 1
ATOM 565 N N . PRO A 1 73 ? 26.259 92.849 36.820 1.00 44.42 226 PRO A N 1
ATOM 566 C CA . PRO A 1 73 ? 25.920 91.420 36.865 1.00 41.96 226 PRO A CA 1
ATOM 567 C C . PRO A 1 73 ? 24.612 91.148 36.129 1.00 40.04 226 PRO A C 1
ATOM 568 O O . PRO A 1 73 ? 23.861 92.099 35.932 1.00 38.93 226 PRO A O 1
ATOM 572 N N . PRO A 1 74 ? 24.360 89.898 35.723 1.00 39.54 227 PRO A N 1
ATOM 573 C CA . PRO A 1 74 ? 23.159 89.613 34.919 1.00 38.06 227 PRO A CA 1
ATOM 574 C C . PRO A 1 74 ? 21.879 89.409 35.733 1.00 35.69 227 PRO A C 1
ATOM 575 O O . PRO A 1 74 ? 20.785 89.409 35.135 1.00 38.47 227 PRO A O 1
ATOM 579 N N . SER A 1 75 ? 21.978 89.220 37.059 1.00 40.93 228 SER A N 1
ATOM 580 C CA . SER A 1 75 ? 20.809 89.281 37.915 1.00 42.58 228 SER A CA 1
ATOM 581 C C . SER A 1 75 ? 21.196 90.012 39.181 1.00 43.05 228 SER A C 1
ATOM 582 O O . SER A 1 75 ? 22.319 89.865 39.671 1.00 45.67 228 SER A O 1
ATOM 585 N N . CYS A 1 76 ? 20.252 90.772 39.709 1.00 39.66 229 CYS A N 1
ATOM 586 C CA . CYS A 1 76 ? 20.422 91.521 40.947 1.00 47.52 229 CYS A CA 1
ATOM 587 C C . CYS A 1 76 ? 19.687 90.809 42.076 1.00 46.64 229 CYS A C 1
ATOM 588 O O . CYS A 1 76 ? 18.529 90.407 41.917 1.00 41.06 229 CYS A O 1
ATOM 591 N N . ASP A 1 77 ? 20.365 90.634 43.212 1.00 48.01 230 ASP A N 1
ATOM 592 C CA . ASP A 1 77 ? 19.788 89.919 44.334 1.00 51.94 230 ASP A CA 1
ATOM 593 C C . ASP A 1 77 ? 18.980 90.910 45.168 1.00 51.47 230 ASP A C 1
ATOM 594 O O . ASP A 1 77 ? 19.550 91.703 45.926 1.00 53.25 230 ASP A O 1
ATOM 599 N N . LEU A 1 78 ? 17.645 90.854 45.044 1.00 45.59 231 LEU A N 1
ATOM 600 C CA . LEU A 1 78 ? 16.809 91.846 45.726 1.00 49.71 231 LEU A CA 1
ATOM 601 C C . LEU A 1 78 ? 16.886 91.694 47.229 1.00 57.88 231 LEU A C 1
ATOM 602 O O . LEU A 1 78 ? 16.628 92.657 47.970 1.00 60.80 231 LEU A O 1
ATOM 607 N N . GLN A 1 79 ? 17.216 90.496 47.701 1.00 54.71 232 GLN A N 1
ATOM 608 C CA . GLN A 1 79 ? 17.277 90.316 49.143 1.00 63.39 232 GLN A CA 1
ATOM 609 C C . GLN A 1 79 ? 18.485 90.992 49.763 1.00 72.70 232 GLN A C 1
ATOM 610 O O . GLN A 1 79 ? 18.450 91.287 50.956 1.00 80.10 232 GLN A O 1
ATOM 616 N N . SER A 1 80 ? 19.532 91.274 48.991 1.00 72.52 233 SER A N 1
ATOM 617 C CA . SER A 1 80 ? 20.814 91.621 49.593 1.00 77.11 233 SER A CA 1
ATOM 618 C C . SER A 1 80 ? 20.699 92.855 50.473 1.00 76.43 233 SER A C 1
ATOM 619 O O . SER A 1 80 ? 20.109 93.865 50.079 1.00 67.21 233 SER A O 1
ATOM 622 N N . ALA A 1 81 ? 21.268 92.753 51.674 1.00 87.30 234 ALA A N 1
ATOM 623 C CA . ALA A 1 81 ? 21.412 93.898 52.560 1.00 90.65 234 ALA A CA 1
ATOM 624 C C . ALA A 1 81 ? 22.492 94.829 52.026 1.00 93.74 234 ALA A C 1
ATOM 625 O O . ALA A 1 81 ? 23.529 94.380 51.526 1.00 95.61 234 ALA A O 1
ATOM 627 N N . HIS A 1 82 ? 22.250 96.135 52.137 1.00 94.02 235 HIS A N 1
ATOM 628 C CA . HIS A 1 82 ? 23.051 97.125 51.415 1.00 95.59 235 HIS A CA 1
ATOM 629 C C . HIS A 1 82 ? 23.064 96.810 49.904 1.00 89.05 235 HIS A C 1
ATOM 630 O O . HIS A 1 82 ? 24.113 96.768 49.257 1.00 87.08 235 HIS A O 1
ATOM 637 N N . GLY A 1 83 ? 21.881 96.492 49.360 1.00 82.42 236 GLY A N 1
ATOM 638 C CA . GLY A 1 83 ? 21.511 96.847 47.997 1.00 72.57 236 GLY A CA 1
ATOM 639 C C . GLY A 1 83 ? 21.945 95.939 46.853 1.00 65.58 236 GLY A C 1
ATOM 640 O O . GLY A 1 83 ? 22.562 94.881 47.010 1.00 65.42 236 GLY A O 1
ATOM 641 N N . ASN A 1 84 ? 21.596 96.397 45.655 1.00 52.69 237 ASN A N 1
ATOM 642 C CA . ASN A 1 84 ? 21.982 95.737 44.416 1.00 53.20 237 ASN A CA 1
ATOM 643 C C . ASN A 1 84 ? 22.006 96.781 43.311 1.00 51.15 237 ASN A C 1
ATOM 644 O O . ASN A 1 84 ? 21.338 97.818 43.411 1.00 48.54 237 ASN A O 1
ATOM 649 N N . PRO A 1 85 ? 22.745 96.526 42.226 1.00 46.98 238 PRO A N 1
ATOM 650 C CA . PRO A 1 85 ? 22.945 97.565 41.219 1.00 49.10 238 PRO A CA 1
ATOM 651 C C . PRO A 1 85 ? 21.708 97.870 40.392 1.00 47.52 238 PRO A C 1
A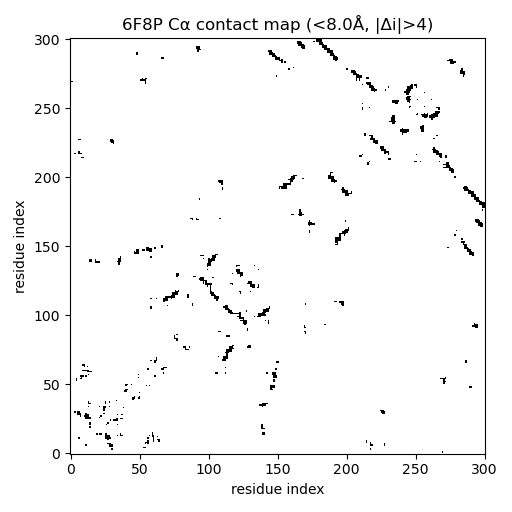TOM 652 O O . PRO A 1 85 ? 21.719 98.860 39.648 1.00 47.23 238 PRO A O 1
ATOM 656 N N . CYS A 1 86 ? 20.661 97.053 40.456 1.00 41.66 239 CYS A N 1
ATOM 657 C CA . CYS A 1 86 ? 19.488 97.359 39.655 1.00 36.39 239 CYS A CA 1
ATOM 658 C C . CYS A 1 86 ? 18.520 98.297 40.348 1.00 28.56 239 CYS A C 1
ATOM 659 O O . CYS A 1 86 ? 17.563 98.711 39.704 1.00 33.29 239 CYS A O 1
ATOM 662 N N . MET A 1 87 ? 18.681 98.544 41.654 1.00 34.51 240 MET A N 1
ATOM 663 C CA . MET A 1 87 ? 17.558 99.087 42.413 1.00 34.10 240 MET A CA 1
ATOM 664 C C . MET A 1 87 ? 17.097 100.435 41.877 1.00 29.97 240 MET A C 1
ATOM 665 O O . MET A 1 87 ? 15.892 100.667 41.742 1.00 29.13 240 MET A O 1
ATOM 670 N N . LYS A 1 88 ? 18.028 101.332 41.546 1.00 34.97 241 LYS A N 1
ATOM 671 C CA . LYS A 1 88 ? 17.620 102.661 41.058 1.00 34.05 241 LYS A CA 1
ATOM 672 C C . LYS A 1 88 ? 16.810 102.565 39.772 1.00 33.59 241 LYS A C 1
ATOM 673 O O . LYS A 1 88 ? 15.757 103.213 39.634 1.00 29.94 241 LYS A O 1
ATOM 679 N N . GLU A 1 89 ? 17.301 101.787 38.775 1.00 26.92 242 GLU A N 1
ATOM 680 C CA . GLU A 1 89 ? 16.538 101.649 37.558 1.00 25.64 242 GLU A CA 1
ATOM 681 C C . GLU A 1 89 ? 15.206 100.990 37.805 1.00 24.58 242 GLU A C 1
ATOM 682 O O . GLU A 1 89 ? 14.214 101.310 37.151 1.00 26.06 242 GLU A O 1
ATOM 688 N N . LYS A 1 90 ? 15.182 99.967 38.676 1.00 23.11 243 LYS A N 1
ATOM 689 C CA . LYS A 1 90 ? 13.907 99.292 38.863 1.00 21.84 243 LYS A CA 1
ATOM 690 C C . LYS A 1 90 ? 12.908 100.222 39.548 1.00 22.57 243 LYS A C 1
ATOM 691 O O . LYS A 1 90 ? 11.726 100.215 39.221 1.00 23.00 243 LYS A O 1
ATOM 697 N N . LEU A 1 91 ? 13.361 100.991 40.533 1.00 20.86 244 LEU A N 1
ATOM 698 C CA . LEU A 1 91 ? 12.400 101.752 41.333 1.00 22.40 244 LEU A CA 1
ATOM 699 C C . LEU A 1 91 ? 11.681 102.809 40.515 1.00 23.86 244 LEU A C 1
ATOM 700 O O . LEU A 1 91 ? 10.517 103.094 40.809 1.00 24.54 244 LEU A O 1
ATOM 705 N N . VAL A 1 92 ? 12.309 103.344 39.457 1.00 19.06 245 VAL A N 1
ATOM 706 C CA . VAL A 1 92 ? 11.628 104.389 38.684 1.00 19.75 245 VAL A CA 1
ATOM 707 C C . VAL A 1 92 ? 10.639 103.775 37.686 1.00 21.35 245 VAL A C 1
ATOM 708 O O . VAL A 1 92 ? 9.882 104.513 37.052 1.00 20.49 245 VAL A O 1
ATOM 712 N N . MET A 1 93 ? 10.588 102.438 37.588 1.00 21.09 246 MET A N 1
ATOM 713 C CA . MET A 1 93 ? 9.626 101.738 36.741 1.00 20.46 246 MET A CA 1
ATOM 714 C C . MET A 1 93 ? 8.426 101.312 37.566 1.00 26.23 246 MET A C 1
ATOM 715 O O . MET A 1 93 ? 8.590 100.695 38.628 1.00 33.84 246 MET A O 1
ATOM 720 N N . LYS A 1 94 ? 7.234 101.548 37.056 1.00 19.44 247 LYS A N 1
ATOM 721 C CA . LYS A 1 94 ? 6.021 101.031 37.685 1.00 20.72 247 LYS A CA 1
ATOM 722 C C . LYS A 1 94 ? 5.618 99.759 36.970 1.00 21.14 247 LYS A C 1
ATOM 723 O O . LYS A 1 94 ? 5.261 99.780 35.790 1.00 21.83 247 LYS A O 1
ATOM 729 N N . THR A 1 95 ? 5.691 98.644 37.672 1.00 21.02 248 THR A N 1
ATOM 730 C CA . THR A 1 95 ? 5.566 97.326 37.060 1.00 21.82 248 THR A CA 1
ATOM 731 C C . THR A 1 95 ? 4.616 96.507 37.919 1.00 24.83 248 THR A C 1
ATOM 732 O O . THR A 1 95 ? 4.471 96.732 39.140 1.00 26.84 248 THR A O 1
ATOM 736 N N . HIS A 1 96 ? 3.958 95.550 37.295 1.00 25.01 249 HIS A N 1
ATOM 737 C CA . HIS A 1 96 ? 3.092 94.610 38.004 1.00 29.77 249 HIS A CA 1
ATOM 738 C C . HIS A 1 96 ? 3.579 93.200 37.722 1.00 32.99 249 HIS A C 1
ATOM 739 O O . HIS A 1 96 ? 3.574 92.774 36.566 1.00 34.82 249 HIS A O 1
ATOM 746 N N . CYS A 1 97 ? 4.024 92.537 38.700 1.00 30.31 250 CYS A N 1
ATOM 747 C CA . CYS A 1 97 ? 4.424 91.123 38.569 1.00 33.82 250 CYS A CA 1
ATOM 748 C C . CYS A 1 97 ? 3.306 90.184 39.002 1.00 30.77 250 CYS A C 1
ATOM 749 O O . CYS A 1 97 ? 2.831 90.263 40.150 1.00 33.46 250 CYS A O 1
ATOM 752 N N . PRO A 1 98 ? 2.907 89.220 38.178 1.00 32.34 251 PRO A N 1
ATOM 753 C CA . PRO A 1 98 ? 2.052 88.146 38.684 1.00 36.86 251 PRO A CA 1
ATOM 754 C C . PRO A 1 98 ? 2.778 87.378 39.767 1.00 36.33 251 PRO A C 1
ATOM 755 O O . PRO A 1 98 ? 4.006 87.389 39.843 1.00 35.40 251 PRO A O 1
ATOM 759 N N . ASN A 1 99 ? 1.997 86.650 40.587 1.00 42.26 252 ASN A N 1
ATOM 760 C CA . ASN A 1 99 ? 2.554 85.810 41.630 1.00 45.01 252 ASN A CA 1
ATOM 761 C C . ASN A 1 99 ? 3.397 84.657 41.060 1.00 42.67 252 ASN A C 1
ATOM 762 O O . ASN A 1 99 ? 3.333 84.320 39.870 1.00 43.35 252 ASN A O 1
ATOM 767 N N . ASP A 1 100 ? 4.255 84.126 41.936 1.00 48.37 253 ASP A N 1
ATOM 768 C CA . ASP A 1 100 ? 5.061 82.926 41.724 1.00 46.66 253 ASP A CA 1
ATOM 769 C C . ASP A 1 100 ? 6.223 83.111 40.750 1.00 44.01 253 ASP A C 1
ATOM 770 O O . ASP A 1 100 ? 6.724 82.131 40.211 1.00 45.04 253 ASP A O 1
ATOM 775 N N . TYR A 1 101 ? 6.718 84.332 40.510 1.00 40.83 254 TYR A N 1
ATOM 776 C CA . TYR A 1 101 ? 7.945 84.466 39.722 1.00 38.97 254 TYR A CA 1
ATOM 777 C C . TYR A 1 101 ? 9.149 84.693 40.626 1.00 40.01 254 TYR A C 1
ATOM 778 O O . TYR A 1 101 ? 9.095 85.482 41.582 1.00 40.42 254 TYR A O 1
ATOM 787 N N . GLN A 1 102 ? 10.248 84.048 40.298 1.00 40.80 255 GLN A N 1
ATOM 788 C CA . GLN A 1 102 ? 11.502 84.225 41.006 1.00 41.97 255 GLN A CA 1
ATOM 789 C C . GLN A 1 102 ? 12.362 85.280 40.370 1.00 42.08 255 GLN A C 1
ATOM 790 O O . GLN A 1 102 ? 13.355 85.719 40.960 1.00 39.66 255 GLN A O 1
ATOM 796 N N . SER A 1 103 ? 11.997 85.677 39.138 1.00 36.07 256 SER A N 1
ATOM 797 C CA . SER A 1 103 ? 12.869 86.476 38.306 1.00 33.66 256 SER A CA 1
ATOM 798 C C . SER A 1 103 ? 12.007 87.337 37.410 1.00 30.61 256 SER A C 1
ATOM 799 O O . SER A 1 103 ? 10.881 86.956 37.070 1.00 30.48 256 SER A O 1
ATOM 802 N N . ALA A 1 104 ? 12.519 88.526 37.107 1.00 28.57 257 ALA A N 1
ATOM 803 C CA . ALA A 1 104 ? 11.927 89.383 36.095 1.00 25.87 257 ALA A CA 1
ATOM 804 C C . ALA A 1 104 ? 13.026 90.169 35.412 1.00 26.96 257 ALA A C 1
ATOM 805 O O . ALA A 1 104 ? 14.024 90.530 36.026 1.00 28.46 257 ALA A O 1
ATOM 807 N N . HIS A 1 105 ? 12.861 90.409 34.111 1.00 22.81 258 HIS A N 1
ATOM 808 C CA . HIS A 1 105 ? 13.984 90.935 33.343 1.00 24.09 258 HIS A CA 1
ATOM 809 C C . HIS A 1 105 ? 13.602 92.143 32.515 1.00 22.20 258 HIS A C 1
ATOM 810 O O . HIS A 1 105 ? 12.444 92.346 32.146 1.00 21.01 258 HIS A O 1
ATOM 817 N N . TYR A 1 106 ? 14.612 92.946 32.223 1.00 20.42 259 TYR A N 1
ATOM 818 C CA . TYR A 1 106 ? 14.358 94.194 31.501 1.00 21.65 259 TYR A CA 1
ATOM 819 C C . TYR A 1 106 ? 15.590 94.688 30.759 1.00 21.19 259 TYR A C 1
ATOM 820 O O . TYR A 1 106 ? 16.725 94.378 31.106 1.00 22.33 259 TYR A O 1
ATOM 829 N N . LEU A 1 107 ? 15.324 95.556 29.788 1.00 19.55 260 LEU A N 1
ATOM 830 C CA . LEU A 1 107 ? 16.369 96.204 28.990 1.00 19.90 260 LEU A CA 1
ATOM 831 C C . LEU A 1 107 ? 16.744 97.486 29.732 1.00 23.80 260 LEU A C 1
ATOM 832 O O . LEU A 1 107 ? 15.878 98.340 29.969 1.00 23.56 260 LEU A O 1
ATOM 837 N N . ASN A 1 108 ? 18.006 97.576 30.174 1.00 23.67 261 ASN A N 1
ATOM 838 C CA . ASN A 1 108 ? 18.407 98.613 31.128 1.00 25.10 261 ASN A CA 1
ATOM 839 C C . ASN A 1 108 ? 18.842 99.864 30.368 1.00 27.84 261 ASN A C 1
ATOM 840 O O . ASN A 1 108 ? 18.724 99.961 29.139 1.00 25.15 261 ASN A O 1
ATOM 845 N N . ASN A 1 109 ? 19.348 100.844 31.092 1.00 26.83 262 ASN A N 1
ATOM 846 C CA . ASN A 1 109 ? 19.687 102.103 30.451 1.00 24.31 262 ASN A CA 1
ATOM 847 C C . ASN A 1 109 ? 20.840 101.969 29.467 1.00 25.81 262 ASN A C 1
ATOM 848 O O . ASN A 1 109 ? 20.943 102.784 28.544 1.00 28.78 262 ASN A O 1
ATOM 853 N N . ASP A 1 110 ? 21.739 101.008 29.688 1.00 26.41 263 ASP A N 1
ATOM 854 C CA . ASP A 1 110 ? 22.863 100.761 28.797 1.00 29.70 263 ASP A CA 1
ATOM 855 C C . ASP A 1 110 ? 22.474 99.920 27.586 1.00 31.70 263 ASP A C 1
ATOM 856 O O . ASP A 1 110 ? 23.343 99.615 26.778 1.00 36.16 263 ASP A O 1
ATOM 861 N N . GLY A 1 111 ? 21.205 99.525 27.465 1.00 26.63 264 GLY A N 1
ATOM 862 C CA . GLY A 1 111 ? 20.805 98.662 26.372 1.00 25.45 264 GLY A CA 1
ATOM 863 C C . GLY A 1 111 ? 21.163 97.209 26.551 1.00 28.98 264 GLY A C 1
ATOM 864 O O . GLY A 1 111 ? 21.262 96.470 25.540 1.00 26.80 264 GLY A O 1
ATOM 865 N N . LYS A 1 112 ? 21.331 96.764 27.804 1.00 27.76 265 LYS A N 1
ATOM 866 C CA . LYS A 1 112 ? 21.663 95.387 28.106 1.00 30.07 265 LYS A CA 1
ATOM 867 C C . LYS A 1 112 ? 20.561 94.764 28.951 1.00 26.49 265 LYS A C 1
ATOM 868 O O . LYS A 1 112 ? 19.766 95.471 29.575 1.00 26.40 265 LYS A O 1
ATOM 874 N N . MET A 1 113 ? 20.514 93.434 28.969 1.00 26.67 266 MET A N 1
ATOM 875 C CA . MET A 1 113 ? 19.445 92.756 29.685 1.00 23.09 266 MET A CA 1
ATOM 876 C C . MET A 1 113 ? 19.885 92.580 31.124 1.00 25.18 266 MET A C 1
ATOM 877 O O . MET A 1 113 ? 20.866 91.877 31.382 1.00 29.04 266 MET A O 1
ATOM 882 N N . ALA A 1 114 ? 19.108 93.171 32.034 1.00 25.91 267 ALA A N 1
ATOM 883 C CA . ALA A 1 114 ? 19.288 93.004 33.471 1.00 27.93 267 ALA A CA 1
ATOM 884 C C . ALA A 1 114 ? 18.130 92.196 34.053 1.00 28.25 267 ALA A C 1
ATOM 885 O O . ALA A 1 114 ? 17.095 92.034 33.411 1.00 25.58 267 ALA A O 1
ATOM 887 N N . SER A 1 115 ? 18.280 91.717 35.304 1.00 29.95 268 SER A N 1
ATOM 888 C CA . SER A 1 115 ? 17.138 91.045 35.910 1.00 28.63 268 SER A CA 1
ATOM 889 C C . SER A 1 115 ? 17.184 91.210 37.414 1.00 30.55 268 SER A C 1
ATOM 890 O O . SER A 1 115 ? 18.258 91.379 37.982 1.00 34.61 268 SER A O 1
ATOM 893 N N . VAL A 1 116 ? 16.001 91.231 38.012 1.00 28.22 269 VAL A N 1
ATOM 894 C CA . VAL A 1 116 ? 15.877 91.123 39.485 1.00 30.29 269 VAL A CA 1
ATOM 895 C C . VAL A 1 116 ? 15.424 89.716 39.847 1.00 36.09 269 VAL A C 1
ATOM 896 O O . VAL A 1 116 ? 14.586 89.107 39.167 1.00 32.27 269 VAL A O 1
ATOM 900 N N . LYS A 1 117 ? 15.973 89.184 40.945 1.00 35.39 270 LYS A N 1
ATOM 901 C CA . LYS A 1 117 ? 15.850 87.768 41.235 1.00 38.09 270 LYS A CA 1
ATOM 902 C C . LYS A 1 117 ? 15.727 87.565 42.740 1.00 47.54 270 LYS A C 1
ATOM 903 O O . LYS A 1 117 ? 16.444 88.206 43.509 1.00 45.45 270 LYS A O 1
ATOM 909 N N . CYS A 1 118 ? 14.858 86.645 43.124 1.00 42.82 271 CYS A N 1
ATOM 910 C CA . CYS A 1 118 ? 14.595 86.268 44.526 1.00 46.16 271 CYS A CA 1
ATOM 911 C C . CYS A 1 118 ? 15.241 84.929 44.846 1.00 50.07 271 CYS A C 1
ATOM 912 O O . CYS A 1 118 ? 15.584 84.151 43.961 1.00 50.10 271 CYS A O 1
ATOM 915 N N . PRO A 1 119 ? 15.413 84.611 46.112 1.00 53.69 272 PRO A N 1
ATOM 916 C CA . PRO A 1 119 ? 15.980 83.296 46.452 1.00 57.94 272 PRO A CA 1
ATOM 917 C C . PRO A 1 119 ? 14.951 82.200 46.235 1.00 59.27 272 PRO A C 1
ATOM 918 O O . PRO A 1 119 ? 13.780 82.467 45.966 1.00 57.24 272 PRO A O 1
ATOM 922 N N . PRO A 1 120 ? 15.308 80.922 46.411 1.00 63.15 273 PRO A N 1
ATOM 923 C CA . PRO A 1 120 ? 14.253 79.913 46.519 1.00 65.36 273 PRO A CA 1
ATOM 924 C C . PRO A 1 120 ? 13.683 79.967 47.910 1.00 78.53 273 PRO A C 1
ATOM 925 O O . PRO A 1 120 ? 14.388 80.313 48.858 1.00 92.18 273 PRO A O 1
ATOM 929 N N . LYS A 1 121 ? 12.396 79.655 48.062 1.00 80.19 274 LYS A N 1
ATOM 930 C CA . LYS A 1 121 ? 11.329 79.699 47.090 1.00 66.10 274 LYS A CA 1
ATOM 931 C C . LYS A 1 121 ? 10.604 80.973 47.558 1.00 72.40 274 LYS A C 1
ATOM 932 O O . LYS A 1 121 ? 9.654 80.995 48.370 1.00 65.45 274 LYS A O 1
ATOM 938 N N . TYR A 1 122 ? 11.166 82.047 47.056 1.00 59.75 275 TYR A N 1
ATOM 939 C CA . TYR A 1 122 ? 10.683 83.384 47.256 1.00 56.74 275 TYR A CA 1
ATOM 940 C C . TYR A 1 122 ? 10.163 83.877 45.913 1.00 52.38 275 TYR A C 1
ATOM 941 O O . TYR A 1 122 ? 10.728 83.544 44.864 1.00 50.99 275 TYR A O 1
ATOM 950 N N . GLU A 1 123 ? 9.083 84.655 45.943 1.00 50.50 276 GLU A N 1
ATOM 951 C CA . GLU A 1 123 ? 8.545 85.231 44.734 1.00 46.65 276 GLU A CA 1
ATOM 952 C C . GLU A 1 123 ? 8.700 86.730 44.827 1.00 43.65 276 GLU A C 1
ATOM 953 O O . GLU A 1 123 ? 8.812 87.285 45.908 1.00 44.66 276 GLU A O 1
ATOM 959 N N . LEU A 1 124 ? 8.757 87.348 43.653 1.00 40.19 277 LEU A N 1
ATOM 960 C CA . LEU A 1 124 ? 8.672 88.807 43.612 1.00 37.36 277 LEU A CA 1
ATOM 961 C C . LEU A 1 124 ? 7.327 89.279 44.123 1.00 37.41 277 LEU A C 1
ATOM 962 O O . LEU A 1 124 ? 6.303 88.709 43.802 1.00 44.55 277 LEU A O 1
ATOM 967 N N . THR A 1 125 ? 7.311 90.471 44.790 1.00 36.70 278 THR A N 1
ATOM 968 C CA . THR A 1 125 ? 6.038 91.062 45.141 1.00 36.16 278 THR A CA 1
ATOM 969 C C . THR A 1 125 ? 5.343 91.679 43.914 1.00 33.25 278 THR A C 1
ATOM 970 O O . THR A 1 125 ? 5.864 91.683 42.786 1.00 32.56 278 THR A O 1
ATOM 974 N N . GLU A 1 126 ? 4.100 92.148 44.137 1.00 34.75 279 GLU A N 1
ATOM 975 C CA . GLU A 1 126 ? 3.302 92.607 42.997 1.00 33.47 279 GLU A CA 1
ATOM 976 C C . GLU A 1 126 ? 3.940 93.790 42.305 1.00 31.87 279 GLU A C 1
ATOM 977 O O . GLU A 1 126 ? 3.733 93.994 41.098 1.00 29.21 279 GLU A O 1
ATOM 983 N N . ASP A 1 127 ? 4.674 94.619 43.051 1.00 30.15 280 ASP A N 1
ATOM 984 C CA . ASP A 1 127 ? 5.333 95.753 42.432 1.00 27.60 280 ASP A CA 1
ATOM 985 C C . ASP A 1 127 ? 6.695 95.384 41.863 1.00 28.33 280 ASP A C 1
ATOM 986 O O . ASP A 1 127 ? 7.347 96.235 41.278 1.00 25.65 280 ASP A O 1
ATOM 991 N N . CYS A 1 128 ? 7.127 94.116 42.009 1.00 28.82 281 CYS A N 1
ATOM 992 C CA . CYS A 1 128 ? 8.409 93.651 41.466 1.00 28.87 281 CYS A CA 1
ATOM 993 C C . CYS A 1 128 ? 9.612 94.268 42.157 1.00 28.66 281 CYS A C 1
ATOM 994 O O . CYS A 1 128 ? 10.723 94.177 41.640 1.00 30.78 281 CYS A O 1
ATOM 997 N N . ASN A 1 129 ? 9.439 94.849 43.359 1.00 28.21 282 ASN A N 1
ATOM 998 C CA . ASN A 1 129 ? 10.517 95.563 44.015 1.00 35.28 282 ASN A CA 1
ATOM 999 C C . ASN A 1 129 ? 11.076 94.797 45.185 1.00 31.04 282 ASN A C 1
ATOM 1000 O O . ASN A 1 129 ? 12.112 95.194 45.708 1.00 35.38 282 ASN A O 1
ATOM 1005 N N . PHE A 1 130 ? 10.366 93.778 45.664 1.00 33.00 283 PHE A N 1
ATOM 1006 C CA . PHE A 1 130 ? 10.783 93.036 46.849 1.00 36.36 283 PHE A CA 1
ATOM 1007 C C . PHE A 1 130 ? 10.523 91.559 46.612 1.00 38.28 283 PHE A C 1
ATOM 1008 O O . PHE A 1 130 ? 9.844 91.155 45.656 1.00 37.02 283 PHE A O 1
ATOM 1016 N N . CYS A 1 131 ? 11.020 90.732 47.549 1.00 41.73 284 CYS A N 1
ATOM 1017 C CA . CYS A 1 131 ? 10.797 89.299 47.519 1.00 44.30 284 CYS A CA 1
ATOM 1018 C C . CYS A 1 131 ? 10.004 88.894 48.758 1.00 47.48 284 CYS A C 1
ATOM 1019 O O . CYS A 1 131 ? 10.052 89.579 49.773 1.00 48.28 284 CYS A O 1
ATOM 1022 N N . ARG A 1 132 ? 9.219 87.829 48.651 1.00 49.32 285 ARG A N 1
ATOM 1023 C CA . ARG A 1 132 ? 8.510 87.356 49.835 1.00 52.92 285 ARG A CA 1
ATOM 1024 C C . ARG A 1 132 ? 8.375 85.839 49.721 1.00 56.5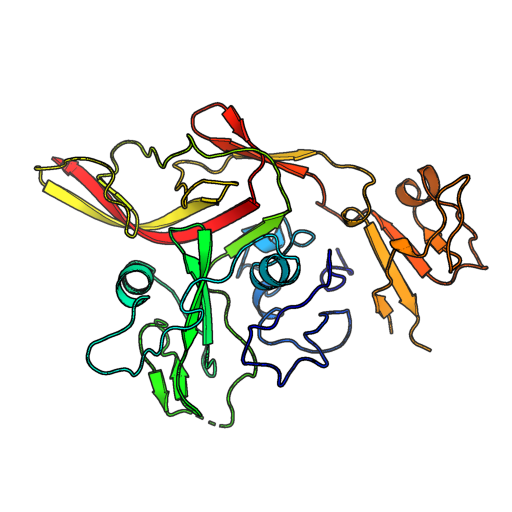3 285 ARG A C 1
ATOM 1025 O O . ARG A 1 132 ? 8.510 85.255 48.648 1.00 55.09 285 ARG A O 1
ATOM 1033 N N . GLN A 1 133 ? 8.133 85.175 50.838 1.00 60.52 286 GLN A N 1
ATOM 1034 C CA . GLN A 1 133 ? 8.006 83.730 50.690 1.00 63.87 286 GLN A CA 1
ATOM 1035 C C . GLN A 1 133 ? 6.756 83.388 49.876 1.00 68.15 286 GLN A C 1
ATOM 1036 O O . GLN A 1 133 ? 5.764 84.114 49.903 1.00 71.99 286 GLN A O 1
ATOM 1042 N N . MET A 1 134 ? 6.780 82.272 49.135 1.00 69.72 287 MET A N 1
ATOM 1043 C CA . 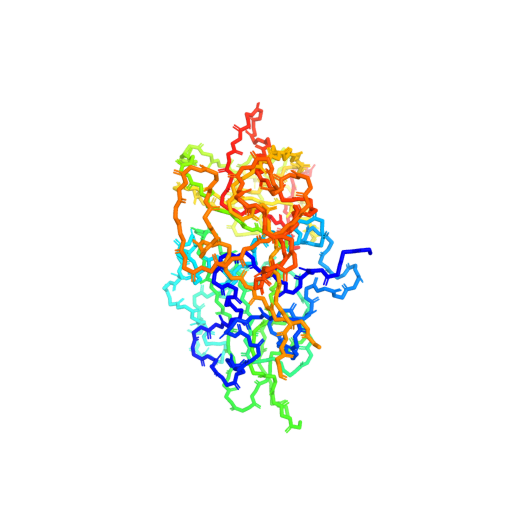MET A 1 134 ? 5.451 81.864 48.669 1.00 81.38 287 MET A CA 1
ATOM 1044 C C . MET A 1 134 ? 5.006 80.596 49.365 1.00 87.31 287 MET A C 1
ATOM 1045 O O . MET A 1 134 ? 4.474 80.647 50.467 1.00 86.32 287 MET A O 1
ATOM 1050 N N . ALA A 1 137 ? 2.711 77.297 46.421 1.00 89.09 290 ALA A N 1
ATOM 1051 C CA . ALA A 1 137 ? 2.706 75.881 46.019 1.00 90.51 290 ALA A CA 1
ATOM 1052 C C . ALA A 1 137 ? 4.009 75.499 45.317 1.00 83.85 290 ALA A C 1
ATOM 1053 O O . ALA A 1 137 ? 4.717 74.575 45.715 1.00 81.78 290 ALA A O 1
ATOM 1055 N N . SER A 1 138 ? 4.315 76.220 44.246 1.00 73.94 291 SER A N 1
ATOM 1056 C CA . SER A 1 138 ? 5.633 76.125 43.637 1.00 68.25 291 SER A CA 1
ATOM 1057 C C . SER A 1 138 ? 5.846 77.357 42.769 1.00 62.61 291 SER A C 1
ATOM 1058 O O . SER A 1 138 ? 4.883 77.947 42.282 1.00 65.33 291 SER A O 1
ATOM 1061 N N . LEU A 1 139 ? 7.118 77.690 42.548 1.00 60.75 292 LEU A N 1
ATOM 1062 C CA . LEU A 1 139 ? 7.474 78.843 41.706 1.00 55.75 292 LEU A CA 1
ATOM 1063 C C . LEU A 1 139 ? 7.438 78.487 40.230 1.00 55.22 292 LEU A C 1
ATOM 1064 O O . LEU A 1 139 ? 7.697 77.341 39.833 1.00 55.69 292 LEU A O 1
ATOM 1069 N N . LYS A 1 140 ? 7.121 79.488 39.416 1.00 49.60 293 LYS A N 1
ATOM 1070 C CA . LYS A 1 140 ? 7.345 79.353 37.975 1.00 47.17 293 LYS A CA 1
ATOM 1071 C C . LYS A 1 140 ? 8.821 79.094 37.712 1.00 46.98 293 LYS A C 1
ATOM 1072 O O . LYS A 1 140 ? 9.697 79.422 38.513 1.00 47.63 293 LYS A O 1
ATOM 1078 N N . LYS A 1 141 ? 9.118 78.514 36.536 1.00 46.17 294 LYS A N 1
ATOM 1079 C CA . LYS A 1 141 ? 10.504 78.223 36.238 1.00 46.24 294 LYS A CA 1
ATOM 1080 C C . LYS A 1 141 ? 11.187 79.251 35.343 1.00 42.41 294 LYS A C 1
ATOM 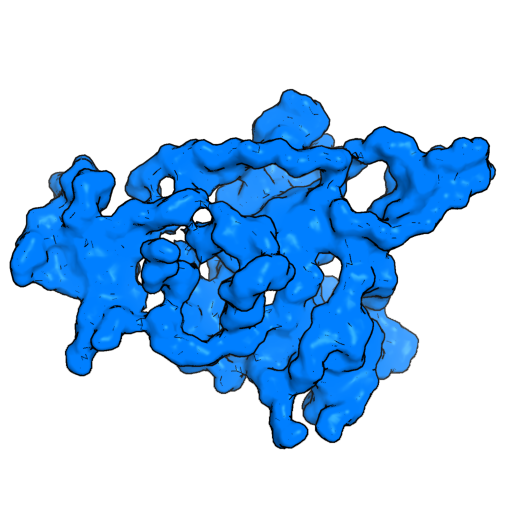1081 O O . LYS A 1 141 ? 12.345 79.034 34.963 1.00 42.41 294 LYS A O 1
ATOM 1087 N N . GLY A 1 142 ? 10.532 80.364 35.036 1.00 39.50 295 GLY A N 1
ATOM 1088 C CA . GLY A 1 142 ? 11.150 81.311 34.145 1.00 36.27 295 GLY A CA 1
ATOM 1089 C C . GLY A 1 142 ? 11.113 82.694 34.734 1.00 34.52 295 GLY A C 1
ATOM 1090 O O . GLY A 1 142 ? 11.152 82.884 35.954 1.00 35.99 295 GLY A O 1
ATOM 1091 N N . SER A 1 143 ? 11.069 83.666 33.830 1.00 31.52 296 SER A N 1
ATOM 1092 C CA . SER A 1 143 ? 11.279 85.050 34.240 1.00 29.78 296 SER A CA 1
ATOM 1093 C C . SER A 1 143 ? 10.260 85.968 33.566 1.00 30.60 296 SER A C 1
ATOM 1094 O O . SER A 1 143 ? 9.903 85.814 32.396 1.00 27.69 296 SER A O 1
ATOM 1097 N N . TYR A 1 144 ? 9.788 86.912 34.300 1.00 26.83 297 TYR A N 1
ATOM 1098 C CA . TYR A 1 144 ? 8.696 87.730 33.810 1.00 25.58 297 TYR A CA 1
ATOM 1099 C C . TYR A 1 144 ? 9.220 88.948 33.038 1.00 26.44 297 TYR A C 1
ATOM 1100 O O . TYR A 1 144 ? 10.034 89.724 33.563 1.00 25.61 297 TYR A O 1
ATOM 1109 N N . PRO A 1 145 ? 8.770 89.179 31.798 1.00 25.01 298 PRO A N 1
ATOM 1110 C CA . PRO A 1 145 ? 9.268 90.331 31.050 1.00 22.31 298 PRO A CA 1
ATOM 1111 C C . PRO A 1 145 ? 8.609 91.605 31.537 1.00 22.78 298 PRO A C 1
ATOM 1112 O O . PRO A 1 145 ? 7.387 91.732 31.496 1.00 27.39 298 PRO A O 1
ATOM 1116 N N . LEU A 1 146 ? 9.414 92.560 31.993 1.00 21.33 299 LEU A N 1
ATOM 1117 C CA . LEU A 1 146 ? 8.850 93.764 32.618 1.00 22.80 299 LEU A CA 1
ATOM 1118 C C . LEU A 1 146 ? 8.365 94.816 31.616 1.00 22.60 299 LEU A C 1
ATOM 1119 O O . LEU A 1 146 ? 7.694 95.785 32.015 1.00 25.20 299 LEU A O 1
ATOM 1124 N N . GLN A 1 147 ? 8.775 94.712 30.341 1.00 18.44 300 GLN A N 1
ATOM 1125 C CA . GLN A 1 147 ? 8.530 95.747 29.345 1.00 17.11 300 GLN A CA 1
ATOM 1126 C C . GLN A 1 147 ? 7.864 95.104 28.145 1.00 19.71 300 GLN A C 1
ATOM 1127 O O . GLN A 1 147 ? 8.041 93.912 27.887 1.00 22.22 300 GLN A O 1
ATOM 1133 N N . ASP A 1 148 ? 7.101 95.902 27.437 1.00 20.43 301 ASP A N 1
ATOM 1134 C CA . ASP A 1 148 ? 6.489 95.506 26.165 1.00 19.85 301 ASP A CA 1
ATOM 1135 C C . ASP A 1 148 ? 7.425 95.926 25.035 1.00 21.13 301 ASP A C 1
ATOM 1136 O O . ASP A 1 148 ? 7.508 97.105 24.725 1.00 23.05 301 ASP A O 1
ATOM 1141 N N . LEU A 1 149 ? 8.125 94.967 24.413 1.00 17.35 302 LEU A N 1
ATOM 1142 C CA . LEU A 1 149 ? 9.118 95.364 23.433 1.00 18.97 302 LEU A CA 1
ATOM 1143 C C . LEU A 1 149 ? 9.282 94.265 22.395 1.00 18.44 302 LEU A C 1
ATOM 1144 O O . LEU A 1 149 ? 8.806 93.131 22.545 1.00 19.16 302 LEU A O 1
ATOM 1149 N N . PHE A 1 150 ? 10.073 94.589 21.384 1.00 18.10 303 PHE A N 1
ATOM 1150 C CA . PHE A 1 150 ? 10.505 93.589 20.397 1.00 18.57 303 PHE A CA 1
ATOM 1151 C C . PHE A 1 150 ? 11.881 94.007 19.870 1.00 20.26 303 PHE A C 1
ATOM 1152 O O . PHE A 1 150 ? 12.268 95.200 19.950 1.00 17.80 303 PHE A O 1
ATOM 1160 N N . CYS A 1 151 ? 12.610 93.031 19.308 1.00 16.96 304 CYS A N 1
ATOM 1161 C CA . CYS A 1 151 ? 13.994 93.250 18.918 1.00 18.15 304 CYS A CA 1
ATOM 1162 C C . CYS A 1 151 ? 14.280 92.670 17.531 1.00 19.23 304 CYS A C 1
ATOM 1163 O O . CYS A 1 151 ? 13.539 91.827 17.014 1.00 19.55 304 CYS A O 1
ATOM 1166 N N . GLN A 1 152 ? 15.405 93.120 16.950 1.00 18.78 305 GLN A N 1
ATOM 1167 C CA . GLN A 1 152 ? 15.877 92.617 15.646 1.00 18.22 305 GLN A CA 1
ATOM 1168 C C . GLN A 1 152 ? 17.379 92.914 15.587 1.00 20.52 305 GLN A C 1
ATOM 1169 O O . GLN A 1 152 ? 17.884 93.751 16.352 1.00 23.19 305 GLN A O 1
ATOM 1175 N N . SER A 1 153 ? 18.104 92.251 14.692 1.00 22.09 306 SER A N 1
ATOM 1176 C CA . SER A 1 153 ? 19.517 92.583 14.571 1.00 22.65 306 SER A CA 1
ATOM 1177 C C . SER A 1 153 ? 19.667 93.905 13.820 1.00 27.19 306 SER A C 1
ATOM 1178 O O . SER A 1 153 ? 18.828 94.268 12.992 1.00 27.68 306 SER A O 1
ATOM 1181 N N . SER A 1 154 ? 20.748 94.621 14.105 1.00 28.33 307 SER A N 1
ATOM 1182 C CA . SER A 1 154 ? 21.013 95.838 13.340 1.00 27.94 307 SER A CA 1
ATOM 1183 C C . SER A 1 154 ? 22.481 96.205 13.432 1.00 29.52 307 SER A C 1
ATOM 1184 O O . SER A 1 154 ? 23.096 96.061 14.496 1.00 35.89 307 SER A O 1
ATOM 1187 N N . GLU A 1 155 ? 23.028 96.708 12.322 1.00 32.29 308 GLU A N 1
ATOM 1188 C CA . GLU A 1 155 ? 24.359 97.288 12.276 1.00 40.45 308 GLU A CA 1
ATOM 1189 C C . GLU A 1 155 ? 24.304 98.812 12.164 1.00 42.43 308 GLU A C 1
ATOM 1190 O O . GLU A 1 155 ? 25.333 99.449 11.923 1.00 49.74 308 GLU A O 1
ATOM 1196 N N . ASP A 1 156 ? 23.133 99.417 12.334 1.00 38.52 309 ASP A N 1
ATOM 1197 C CA . ASP A 1 156 ? 22.990 100.859 12.120 1.00 40.14 309 ASP A CA 1
ATOM 1198 C C . ASP A 1 156 ? 23.487 101.617 13.358 1.00 37.53 309 ASP A C 1
ATOM 1199 O O . ASP A 1 156 ? 22.910 101.485 14.440 1.00 39.26 309 ASP A O 1
ATOM 1204 N N . ASP A 1 157 ? 24.564 102.398 13.209 1.00 43.19 310 ASP A N 1
ATOM 1205 C CA . ASP A 1 157 ? 25.212 102.995 14.369 1.00 41.98 310 ASP A CA 1
ATOM 1206 C C . ASP A 1 157 ? 24.324 104.077 14.959 1.00 42.41 310 ASP A C 1
ATOM 1207 O O . ASP A 1 157 ? 23.934 105.025 14.266 1.00 42.25 310 ASP A O 1
ATOM 1212 N N . GLY A 1 158 ? 24.011 103.935 16.246 1.00 43.71 311 GLY A N 1
ATOM 1213 C CA . GLY A 1 158 ? 23.268 104.951 16.967 1.00 42.12 311 GLY A CA 1
ATOM 1214 C C . GLY A 1 158 ? 24.098 105.733 17.982 1.00 42.59 311 GLY A C 1
ATOM 1215 O O . GLY A 1 158 ? 23.548 106.268 18.940 1.00 39.12 311 GLY A O 1
ATOM 1216 N N . SER A 1 159 ? 25.415 105.822 17.780 1.00 46.28 312 SER A N 1
ATOM 1217 C CA . SER A 1 159 ? 26.277 106.413 18.808 1.00 49.11 312 SER A CA 1
ATOM 1218 C C . SER A 1 159 ? 26.011 107.895 19.038 1.00 50.15 312 SER A C 1
ATOM 1219 O O . SER A 1 159 ? 26.390 108.428 20.092 1.00 55.51 312 SER A O 1
ATOM 1222 N N . LYS A 1 160 ? 25.371 108.584 18.103 1.00 46.81 313 LYS A N 1
ATOM 1223 C CA . LYS A 1 160 ? 25.059 109.991 18.320 1.00 53.40 313 LYS A CA 1
ATOM 1224 C C . LYS A 1 160 ? 23.612 110.228 18.739 1.00 43.83 313 LYS A C 1
ATOM 1225 O O . LYS A 1 160 ? 23.213 111.389 18.893 1.00 49.09 313 LYS A O 1
ATOM 1231 N N . LEU A 1 161 ? 22.819 109.172 18.920 1.00 36.03 314 LEU A N 1
ATOM 1232 C CA . LEU A 1 161 ? 21.412 109.301 19.276 1.00 34.90 314 LEU A CA 1
ATOM 1233 C C . LEU A 1 161 ? 21.286 109.368 20.787 1.00 35.45 314 LEU A C 1
ATOM 1234 O O . LEU A 1 161 ? 21.859 108.523 21.486 1.00 40.32 314 LEU A O 1
ATOM 1239 N N . LYS A 1 162 ? 20.468 110.302 21.261 1.00 31.56 315 LYS A N 1
ATOM 1240 C CA . LYS A 1 162 ? 20.253 110.539 22.678 1.00 32.23 315 LYS A CA 1
ATOM 1241 C C . LYS A 1 162 ? 18.809 110.983 22.884 1.00 31.75 315 LYS A C 1
ATOM 1242 O O . LYS A 1 162 ? 18.226 111.655 22.048 1.00 34.92 315 LYS A O 1
ATOM 1248 N N . THR A 1 163 ? 18.249 110.643 24.033 1.00 28.94 316 THR A N 1
ATOM 1249 C CA . THR A 1 163 ? 16.914 111.104 24.393 1.00 26.14 316 THR A CA 1
ATOM 1250 C C . THR A 1 163 ? 16.795 112.615 24.264 1.00 33.18 316 THR A C 1
ATOM 1251 O O . THR A 1 163 ? 17.604 113.381 24.823 1.00 34.83 316 THR A O 1
ATOM 1255 N N . LYS A 1 164 ? 15.745 113.043 23.578 1.00 29.68 317 LYS A N 1
ATOM 1256 C CA . LYS A 1 164 ? 15.403 114.463 23.472 1.00 30.44 317 LYS A CA 1
ATOM 1257 C C . LYS A 1 164 ? 13.887 114.490 23.584 1.00 42.32 317 LYS A C 1
ATOM 1258 O O . LYS A 1 164 ? 13.198 113.928 22.738 1.00 43.40 317 LYS A O 1
ATOM 1264 N N . MET A 1 165 ? 13.355 115.053 24.657 1.00 32.98 318 MET A N 1
ATOM 1265 C CA . MET A 1 165 ? 11.914 115.021 24.910 1.00 29.35 318 MET A CA 1
ATOM 1266 C C . MET A 1 165 ? 11.541 116.443 25.318 1.00 32.74 318 MET A C 1
ATOM 1267 O O . MET A 1 165 ? 12.119 116.996 26.278 1.00 32.85 318 MET A O 1
ATOM 1272 N N . LYS A 1 166 ? 10.595 117.044 24.611 1.00 29.77 319 LYS A N 1
ATOM 1273 C CA . LYS A 1 166 ? 10.262 118.443 24.843 1.00 32.17 319 LYS A CA 1
ATOM 1274 C C . LYS A 1 166 ? 9.761 118.642 26.280 1.00 29.80 319 LYS A C 1
ATOM 1275 O O . LYS A 1 166 ? 8.782 117.999 26.674 1.00 30.41 319 LYS A O 1
ATOM 1281 N N . GLY A 1 167 ? 10.397 119.535 27.010 1.00 29.74 320 GLY A N 1
ATOM 1282 C CA . GLY A 1 167 ? 9.897 119.934 28.328 1.00 31.51 320 GLY A CA 1
ATOM 1283 C C . GLY A 1 167 ? 10.140 118.918 29.416 1.00 28.70 320 GLY A C 1
ATOM 1284 O O . GLY A 1 167 ? 9.684 119.126 30.558 1.00 29.89 320 GLY A O 1
ATOM 1285 N N . VAL A 1 168 ? 10.865 117.854 29.116 1.00 26.32 321 VAL A N 1
ATOM 1286 C CA . VAL A 1 168 ? 11.126 116.823 30.137 1.00 26.35 321 VAL A CA 1
ATOM 1287 C C . VAL A 1 168 ? 12.429 117.131 30.842 1.00 27.67 321 VAL A C 1
ATOM 1288 O O . VAL A 1 168 ? 13.459 117.353 30.188 1.00 29.65 321 VAL A O 1
ATOM 1292 N N . CYS A 1 169 ? 12.407 117.040 32.194 1.00 23.72 322 CYS A N 1
ATOM 1293 C CA . CYS A 1 169 ? 13.622 117.200 32.969 1.00 27.08 322 CYS A CA 1
ATOM 1294 C C . CYS A 1 169 ? 14.248 115.865 33.321 1.00 25.59 322 CYS A C 1
ATOM 1295 O O . CYS A 1 169 ? 15.475 115.757 33.317 1.00 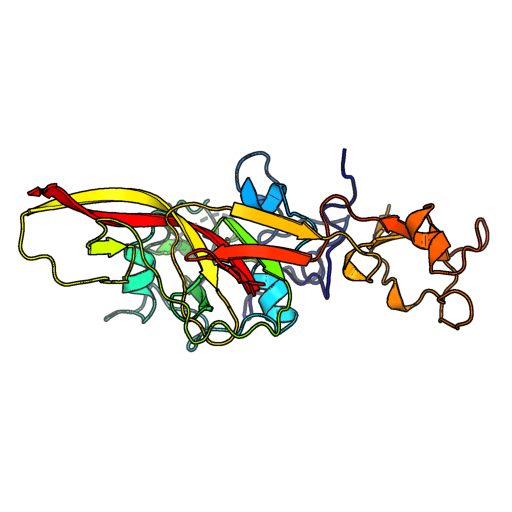26.40 322 CYS A O 1
ATOM 1298 N N . GLU A 1 170 ? 13.429 114.849 33.700 1.00 23.11 323 GLU A N 1
ATOM 1299 C CA . GLU A 1 170 ? 13.884 113.523 34.046 1.00 21.03 323 GLU A CA 1
ATOM 1300 C C . GLU A 1 170 ? 12.892 112.533 33.466 1.00 22.80 323 GLU A C 1
ATOM 1301 O O . GLU A 1 170 ? 11.676 112.738 33.518 1.00 20.80 323 GLU A O 1
ATOM 1307 N N . VAL A 1 171 ? 13.424 111.461 32.916 1.00 19.40 324 VAL A N 1
ATOM 1308 C CA . VAL A 1 171 ? 12.582 110.348 32.475 1.00 17.65 324 VAL A CA 1
ATOM 1309 C C . VAL A 1 171 ? 13.276 109.085 32.882 1.00 21.05 324 VAL A C 1
ATOM 1310 O O . VAL A 1 171 ? 14.438 108.864 32.535 1.00 20.89 324 VAL A O 1
ATOM 1314 N N . GLY A 1 172 ? 12.634 108.346 33.781 1.00 20.34 325 GLY A N 1
ATOM 1315 C CA . GLY A 1 172 ? 13.333 107.193 34.367 1.00 22.41 325 GLY A CA 1
ATOM 1316 C C . GLY A 1 172 ? 14.587 107.672 35.079 1.00 17.59 325 GLY A C 1
ATOM 1317 O O . GLY A 1 172 ? 14.572 108.650 35.858 1.00 22.24 325 GLY A O 1
ATOM 1318 N N . VAL A 1 173 ? 15.706 106.979 34.806 1.00 22.04 326 VAL A N 1
ATOM 1319 C CA . VAL A 1 173 ? 16.958 107.354 35.462 1.00 21.01 326 VAL A CA 1
ATOM 1320 C C . VAL A 1 173 ? 17.726 108.428 34.700 1.00 24.77 326 VAL A C 1
ATOM 1321 O O . VAL A 1 173 ? 18.804 108.848 35.155 1.00 27.61 326 VAL A O 1
ATOM 1325 N N . GLN A 1 174 ? 17.176 108.944 33.597 1.00 22.62 327 GLN A N 1
ATOM 1326 C CA . GLN A 1 174 ? 17.861 109.947 32.760 1.00 21.74 327 GLN A CA 1
ATOM 1327 C C . GLN A 1 174 ? 17.462 111.361 33.149 1.00 22.00 327 GLN A C 1
ATOM 1328 O O . GLN A 1 174 ? 16.306 111.762 32.992 1.00 25.51 327 GLN A O 1
ATOM 1334 N N . ALA A 1 175 ? 18.438 112.125 33.658 1.00 24.22 328 ALA A N 1
ATOM 1335 C CA . ALA A 1 175 ? 18.262 113.560 33.869 1.00 26.82 328 ALA A CA 1
ATOM 1336 C C . ALA A 1 175 ? 18.657 114.261 32.595 1.00 30.27 328 ALA A C 1
ATOM 1337 O O . ALA A 1 175 ? 19.811 114.151 32.170 1.00 32.80 328 ALA A O 1
ATOM 1339 N N . LEU A 1 176 ? 17.717 114.958 31.972 1.00 26.95 329 LEU A N 1
ATOM 1340 C CA . LEU A 1 176 ? 18.017 115.376 30.593 1.00 26.31 329 LEU A CA 1
ATOM 1341 C C . LEU A 1 176 ? 18.717 116.721 30.540 1.00 30.49 329 LEU A C 1
ATOM 1342 O O . LEU A 1 176 ? 19.522 116.992 29.605 1.00 33.55 329 LEU A O 1
ATOM 1347 N N . LYS A 1 177 ? 18.417 117.568 31.493 1.00 27.48 330 LYS A N 1
ATOM 1348 C CA . LYS A 1 177 ? 18.909 118.933 31.480 1.00 30.20 330 LYS A CA 1
ATOM 1349 C C . LYS A 1 177 ? 18.717 119.549 32.855 1.00 28.15 330 LYS A C 1
ATOM 1350 O O . LYS A 1 177 ? 17.948 119.041 33.685 1.00 28.04 330 LYS A O 1
ATOM 1356 N N . LYS A 1 178 ? 19.370 120.710 33.029 1.00 30.94 331 LYS A N 1
ATOM 1357 C CA . LYS A 1 178 ? 19.133 121.543 34.210 1.00 34.79 331 LYS A CA 1
ATOM 1358 C C . LYS A 1 178 ? 17.675 122.004 34.245 1.00 37.06 331 LYS A C 1
ATOM 1359 O O . LYS A 1 178 ? 17.155 122.548 33.263 1.00 37.79 331 LYS A O 1
ATOM 1365 N N . CYS A 1 179 ? 17.019 121.807 35.378 1.00 31.54 332 CYS A N 1
ATOM 1366 C CA . CYS A 1 179 ? 15.691 122.360 35.647 1.00 31.79 332 CYS A CA 1
ATOM 1367 C C . CYS A 1 179 ? 15.688 122.823 37.095 1.00 33.13 332 CYS A C 1
ATOM 1368 O O . CYS A 1 179 ? 15.588 121.961 37.994 1.00 34.12 332 CYS A O 1
ATOM 1371 N N . ASP A 1 180 ? 15.720 124.136 37.312 1.00 34.11 333 ASP A N 1
ATOM 1372 C CA . ASP A 1 180 ? 15.721 124.665 38.682 1.00 30.45 333 ASP A CA 1
ATOM 1373 C C . ASP A 1 180 ? 14.355 125.175 39.141 1.00 34.07 333 ASP A C 1
ATOM 1374 O O . ASP A 1 180 ? 14.229 125.614 40.292 1.00 34.90 333 ASP A O 1
ATOM 1379 N N . GLY A 1 181 ? 13.314 125.091 38.290 1.00 35.22 334 GLY A N 1
ATOM 1380 C CA . GLY A 1 181 ? 11.986 125.525 38.659 1.00 30.23 334 GLY A CA 1
ATOM 1381 C C . GLY A 1 181 ? 11.163 124.425 39.294 1.00 30.32 334 GLY A C 1
ATOM 1382 O O . GLY A 1 181 ? 11.638 123.320 39.562 1.00 31.03 334 GLY A O 1
ATOM 1383 N N . GLN A 1 182 ? 9.901 124.742 39.566 1.00 31.37 335 GLN A N 1
ATOM 1384 C CA . GLN A 1 182 ? 8.991 123.721 40.095 1.00 30.98 335 GLN A CA 1
ATOM 1385 C C . GLN A 1 182 ? 8.527 122.806 38.961 1.00 30.71 335 GLN A C 1
ATOM 1386 O O . GLN A 1 182 ? 8.284 123.246 37.832 1.00 34.70 335 GLN A O 1
ATOM 1392 N N . LEU A 1 183 ? 8.469 121.494 39.241 1.00 26.96 336 LEU A N 1
ATOM 1393 C CA . LEU A 1 183 ? 8.268 120.487 38.214 1.00 26.05 336 LEU A CA 1
ATOM 1394 C C . LEU A 1 183 ? 6.967 119.737 38.471 1.00 24.92 336 LEU A C 1
ATOM 1395 O O . LEU A 1 183 ? 6.480 119.696 39.604 1.00 29.98 336 LEU A O 1
ATOM 1400 N N . SER A 1 184 ? 6.426 119.081 37.446 1.00 23.64 337 SER A N 1
ATOM 1401 C CA . SER A 1 184 ? 5.310 118.161 37.629 1.00 25.82 337 SER A CA 1
ATOM 1402 C C . SER A 1 184 ? 5.789 116.719 37.444 1.00 27.83 337 SER A C 1
ATOM 1403 O O . SER A 1 184 ? 6.706 116.464 36.673 1.00 26.75 337 SER A O 1
ATOM 1406 N N . THR A 1 185 ? 5.153 115.775 38.166 1.00 23.50 338 THR A N 1
ATOM 1407 C CA . THR A 1 185 ? 5.601 114.382 38.185 1.00 20.35 338 THR A CA 1
ATOM 1408 C C . THR A 1 185 ? 4.449 113.454 37.852 1.00 21.62 338 THR A C 1
ATOM 1409 O O . THR A 1 185 ? 3.339 113.643 38.347 1.00 24.72 338 THR A O 1
ATOM 1413 N N . ALA A 1 186 ? 4.702 112.441 37.017 1.00 18.88 339 ALA A N 1
ATOM 1414 C CA . ALA A 1 186 ? 3.672 111.457 36.699 1.00 20.46 339 ALA A CA 1
ATOM 1415 C C . ALA A 1 186 ? 4.348 110.143 36.335 1.00 23.05 339 ALA A C 1
ATOM 1416 O O . ALA A 1 186 ? 5.468 110.146 35.815 1.00 22.24 339 ALA A O 1
ATOM 1418 N N . HIS A 1 187 ? 3.626 109.017 36.489 1.00 20.80 340 HIS A N 1
ATOM 1419 C CA . HIS A 1 187 ? 4.067 107.789 35.819 1.00 20.33 340 HIS A CA 1
ATOM 1420 C C . HIS A 1 187 ? 3.507 107.832 34.409 1.00 22.00 340 HIS A C 1
ATOM 1421 O O . HIS A 1 187 ? 2.325 108.152 34.241 1.00 28.36 340 HIS A O 1
ATOM 1428 N N . GLU A 1 188 ? 4.372 107.662 33.416 1.00 19.46 341 GLU A N 1
ATOM 1429 C CA . GLU A 1 188 ? 3.916 107.732 32.032 1.00 20.01 341 GLU A CA 1
ATOM 1430 C C . GLU A 1 188 ? 4.391 106.477 31.338 1.00 19.31 341 GLU A C 1
ATOM 1431 O O . GLU A 1 188 ? 5.471 105.959 31.631 1.00 20.24 341 GLU A O 1
ATOM 1437 N N . VAL A 1 189 ? 3.612 106.015 30.366 1.00 22.05 342 VAL A N 1
ATOM 1438 C CA . VAL A 1 189 ? 4.070 104.945 29.477 1.00 18.39 342 VAL A CA 1
ATOM 1439 C C . VAL A 1 189 ? 4.844 105.605 28.343 1.00 22.99 342 VAL A C 1
ATOM 1440 O O . VAL A 1 189 ? 4.264 106.351 27.562 1.00 29.75 342 VAL A O 1
ATOM 1444 N N . VAL A 1 190 ? 6.145 105.406 28.302 1.00 19.71 343 VAL A N 1
ATOM 1445 C CA . VAL A 1 190 ? 7.033 106.147 27.409 1.00 19.55 343 VAL A CA 1
ATOM 1446 C C . VAL A 1 190 ? 7.614 105.157 26.404 1.00 18.49 343 VAL A C 1
ATOM 1447 O O . VAL A 1 190 ? 8.185 104.139 26.815 1.00 18.20 343 VAL A O 1
ATOM 1451 N N . PRO A 1 191 ? 7.573 105.450 25.113 1.00 19.61 344 PRO A N 1
ATOM 1452 C CA . PRO A 1 191 ? 8.295 104.616 24.145 1.00 18.25 344 PRO A CA 1
ATOM 1453 C C . PRO A 1 191 ? 9.801 104.857 24.195 1.00 20.38 344 PRO A C 1
ATOM 1454 O O . PRO A 1 191 ? 10.286 105.942 24.548 1.00 19.34 344 PRO A O 1
ATOM 1458 N N . PHE A 1 192 ? 10.563 103.823 23.840 1.00 18.13 345 PHE A N 1
ATOM 1459 C CA . PHE A 1 192 ? 12.019 103.954 23.816 1.00 19.63 345 PHE A CA 1
ATOM 1460 C C . PHE A 1 192 ? 12.589 103.010 22.760 1.00 19.30 345 PHE A C 1
ATOM 1461 O O . PHE A 1 192 ? 11.894 102.100 22.263 1.00 20.88 345 PHE A O 1
ATOM 1469 N N . ALA A 1 193 ? 13.851 103.248 22.396 1.00 20.68 346 ALA A N 1
ATOM 1470 C CA . ALA A 1 193 ? 14.543 102.294 21.542 1.00 19.71 346 ALA A CA 1
ATOM 1471 C C . ALA A 1 193 ? 16.003 102.224 21.950 1.00 22.29 346 ALA A C 1
ATOM 1472 O O . ALA A 1 193 ? 16.526 103.136 22.587 1.00 23.09 346 ALA A O 1
ATOM 1474 N N . VAL A 1 194 ? 16.651 101.118 21.600 1.00 21.35 347 VAL A N 1
ATOM 1475 C CA . VAL A 1 194 ? 18.087 100.940 21.814 1.00 20.42 347 VAL A CA 1
ATOM 1476 C C . VAL A 1 194 ? 18.686 100.663 20.452 1.00 24.17 347 VAL A C 1
ATOM 1477 O O . VAL A 1 194 ? 18.086 99.944 19.645 1.00 23.26 347 VAL A O 1
ATOM 1481 N N . PHE A 1 195 ? 19.824 101.276 20.199 1.00 25.08 348 PHE A N 1
ATOM 1482 C CA . PHE A 1 195 ? 20.544 101.169 18.927 1.00 28.84 348 PHE A CA 1
ATOM 1483 C C . PHE A 1 195 ? 21.946 100.642 19.187 1.00 33.03 348 PHE A C 1
ATOM 1484 O O . PHE A 1 195 ? 22.480 100.749 20.294 1.00 32.53 348 PHE A O 1
ATOM 1492 N N . LYS A 1 196 ? 22.580 100.112 18.137 1.00 32.36 349 LYS A N 1
ATOM 1493 C CA . LYS A 1 196 ? 24.012 99.866 18.218 1.00 34.78 349 LYS A CA 1
ATOM 1494 C C . LYS A 1 196 ? 24.749 101.103 18.725 1.00 39.29 349 LYS A C 1
ATOM 1495 O O . LYS A 1 196 ? 24.589 102.214 18.197 1.00 39.35 349 LYS A O 1
ATOM 1501 N N . ASN A 1 197 ? 25.549 100.899 19.767 1.00 38.85 350 ASN A N 1
ATOM 1502 C CA . ASN A 1 197 ? 26.379 101.933 20.382 1.00 40.63 350 ASN A CA 1
ATOM 1503 C C . ASN A 1 197 ? 25.583 103.091 21.002 1.00 39.96 350 ASN A C 1
ATOM 1504 O O . ASN A 1 197 ? 26.153 104.177 21.202 1.00 42.92 350 ASN A O 1
ATOM 1509 N N . SER A 1 198 ? 24.291 102.923 21.318 1.00 38.55 351 SER A N 1
ATOM 1510 C CA . SER A 1 198 ? 23.561 103.952 22.062 1.00 33.92 351 SER A CA 1
ATOM 1511 C C . SER A 1 198 ? 23.176 103.462 23.456 1.00 27.70 351 SER A C 1
ATOM 1512 O O . SER A 1 198 ? 23.229 102.266 23.780 1.00 34.79 351 SER A O 1
ATOM 1515 N N . LYS A 1 199 ? 22.774 104.426 24.278 1.00 31.27 352 LYS A N 1
ATOM 1516 C CA . LYS A 1 199 ? 22.019 104.098 25.478 1.00 28.09 352 LYS A CA 1
ATOM 1517 C C . LYS A 1 199 ? 20.539 103.974 25.131 1.00 28.61 352 LYS A C 1
ATOM 1518 O O . LYS A 1 199 ? 20.131 104.112 23.970 1.00 29.82 352 LYS A O 1
ATOM 1524 N N . LYS A 1 200 ? 19.706 103.680 26.129 1.00 24.66 353 LYS A N 1
ATOM 1525 C CA . LYS A 1 200 ? 18.269 103.772 25.898 1.00 22.56 353 LYS A CA 1
ATOM 1526 C C . LYS A 1 200 ? 17.887 105.198 25.488 1.00 21.82 353 LYS A C 1
ATOM 1527 O O . LYS A 1 200 ? 18.306 106.192 26.098 1.00 23.64 353 LYS A O 1
ATOM 1533 N N . VAL A 1 201 ? 17.164 105.309 24.361 1.00 21.84 354 VAL A N 1
ATOM 1534 C CA . VAL A 1 201 ? 16.675 106.576 23.837 1.00 21.07 354 VAL A CA 1
ATOM 1535 C C . VAL A 1 201 ? 15.169 106.63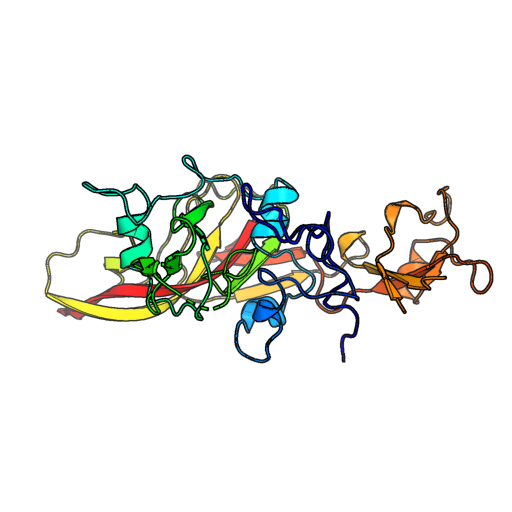2 24.075 1.00 22.50 354 VAL A C 1
ATOM 1536 O O . VAL A 1 201 ? 14.400 105.912 23.425 1.00 22.99 354 VAL A O 1
ATOM 1540 N N . TYR A 1 202 ? 14.730 107.432 25.053 1.00 21.33 355 TYR A N 1
ATOM 1541 C CA . TYR A 1 202 ? 13.298 107.653 25.196 1.00 21.83 355 TYR A CA 1
ATOM 1542 C C . TYR A 1 202 ? 12.820 108.667 24.158 1.00 25.26 355 TYR A C 1
ATOM 1543 O O . TYR A 1 202 ? 13.564 109.545 23.731 1.00 24.27 355 TYR A O 1
ATOM 1552 N N . LEU A 1 203 ? 11.555 108.539 23.764 1.00 22.39 356 LEU A N 1
ATOM 1553 C CA . LEU A 1 203 ? 11.016 109.286 22.644 1.00 25.12 356 LEU A CA 1
ATOM 1554 C C . LEU A 1 203 ? 9.697 109.919 23.011 1.00 26.28 356 LEU A C 1
ATOM 1555 O O . LEU A 1 203 ? 8.956 109.410 23.857 1.00 24.28 356 LEU A O 1
ATOM 1560 N N . ASP A 1 204 ? 9.424 111.064 22.371 1.00 26.52 357 ASP A N 1
ATOM 1561 C CA . ASP A 1 204 ? 8.163 111.728 22.591 1.00 30.56 357 ASP A CA 1
ATOM 1562 C C . ASP A 1 204 ? 7.050 111.020 21.851 1.00 33.81 357 ASP A C 1
ATOM 1563 O O . ASP A 1 204 ? 5.892 111.119 22.239 1.00 34.85 357 ASP A O 1
ATOM 1568 N N . LYS A 1 205 ? 7.370 110.384 20.719 1.00 32.10 358 LYS A N 1
ATOM 1569 C CA . LYS A 1 205 ? 6.353 109.788 19.880 1.00 32.84 358 LYS A CA 1
ATOM 1570 C C . LYS A 1 205 ? 6.987 108.549 19.250 1.00 33.80 358 LYS A C 1
ATOM 1571 O O . LYS A 1 205 ? 8.163 108.586 18.886 1.00 31.94 358 LYS A O 1
ATOM 1577 N N . LEU A 1 206 ? 6.212 107.481 19.128 1.00 30.43 359 LEU A N 1
ATOM 1578 C CA . LEU A 1 206 ? 6.648 106.266 18.454 1.00 28.24 359 LEU A CA 1
ATOM 1579 C C . LEU A 1 206 ? 6.154 106.250 16.996 1.00 34.12 359 LEU A C 1
ATOM 1580 O O . LEU A 1 206 ? 4.959 106.106 16.745 1.00 35.91 359 LEU A O 1
ATOM 1585 N N . ASP A 1 207 ? 7.073 106.344 16.046 1.00 27.12 360 ASP A N 1
ATOM 1586 C CA . ASP A 1 207 ? 6.733 106.293 14.611 1.00 29.94 360 ASP A CA 1
ATOM 1587 C C . ASP A 1 207 ? 7.597 105.205 13.995 1.00 30.90 360 ASP A C 1
ATOM 1588 O O . ASP A 1 207 ? 8.820 105.365 13.898 1.00 28.13 360 ASP A O 1
ATOM 1593 N N . LEU A 1 208 ? 6.953 104.137 13.538 1.00 31.04 361 LEU A N 1
ATOM 1594 C CA . LEU A 1 208 ? 7.613 102.930 13.043 1.00 26.45 361 LEU A CA 1
ATOM 1595 C C . LEU A 1 208 ? 7.182 102.680 11.611 1.00 28.50 361 LEU A C 1
ATOM 1596 O O . LEU A 1 208 ? 6.058 103.027 11.217 1.00 31.57 361 LEU A O 1
ATOM 1601 N N . LYS A 1 209 ? 8.071 102.022 10.863 1.00 26.13 362 LYS A N 1
ATOM 1602 C CA . LYS A 1 209 ? 7.754 101.529 9.517 1.00 26.79 362 LYS A CA 1
ATOM 1603 C C . LYS A 1 209 ? 8.424 100.171 9.358 1.00 26.71 362 LYS A C 1
ATOM 1604 O O . LYS A 1 209 ? 9.464 99.913 9.967 1.00 26.81 362 LYS A O 1
ATOM 1610 N N . THR A 1 210 ? 7.847 99.308 8.501 1.00 27.68 363 THR A N 1
ATOM 1611 C CA . THR A 1 210 ? 8.342 97.940 8.288 1.00 26.15 363 THR A CA 1
ATOM 1612 C C . THR A 1 210 ? 8.553 97.728 6.804 1.00 26.53 363 THR A C 1
ATOM 1613 O O . THR A 1 210 ? 7.672 98.099 6.025 1.00 29.35 363 THR A O 1
ATOM 1617 N N . GLU A 1 211 ? 9.754 97.285 6.405 1.00 25.92 364 GLU A N 1
ATOM 1618 C CA . GLU A 1 211 ? 10.008 96.925 5.002 1.00 24.09 364 GLU A CA 1
ATOM 1619 C C . GLU A 1 211 ? 9.968 95.417 4.981 1.00 25.02 364 GLU A C 1
ATOM 1620 O O . GLU A 1 211 ? 10.869 94.769 5.519 1.00 24.22 364 GLU A O 1
ATOM 1626 N N . GLU A 1 212 ? 8.960 94.862 4.325 1.00 25.19 365 GLU A N 1
ATOM 1627 C CA . GLU A 1 212 ? 8.851 93.417 4.179 1.00 22.47 365 GLU A CA 1
ATOM 1628 C C . GLU A 1 212 ? 9.918 92.916 3.219 1.00 22.97 365 GLU A C 1
ATOM 1629 O O . GLU A 1 212 ? 10.416 93.670 2.376 1.00 24.66 365 GLU A O 1
ATOM 1635 N N . ASN A 1 213 ? 10.244 91.631 3.357 1.00 20.97 366 ASN A N 1
ATOM 1636 C CA . ASN A 1 213 ? 11.277 91.026 2.512 1.00 23.81 366 ASN A CA 1
ATOM 1637 C C . ASN A 1 213 ? 11.082 89.514 2.501 1.00 23.46 366 ASN A C 1
ATOM 1638 O O . ASN A 1 213 ? 10.143 88.984 3.082 1.00 21.20 366 ASN A O 1
ATOM 1643 N N . LEU A 1 214 ? 11.995 88.840 1.793 1.00 20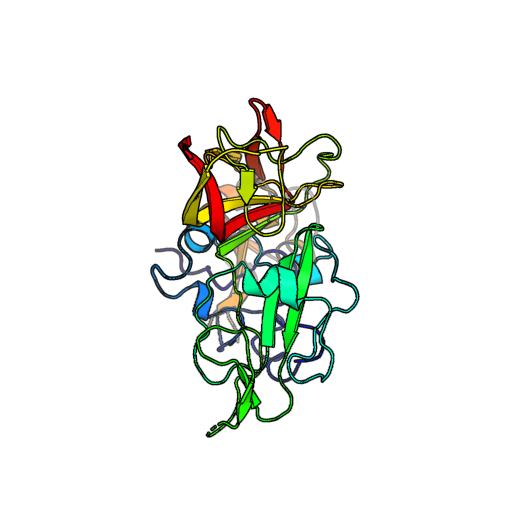.94 367 LEU A N 1
ATOM 1644 C CA . LEU A 1 214 ? 11.981 87.393 1.682 1.00 19.68 367 LEU A CA 1
ATOM 1645 C C . LEU A 1 214 ? 13.192 86.762 2.349 1.00 24.24 367 LEU A C 1
ATOM 1646 O O . LEU A 1 214 ? 13.592 85.645 1.992 1.00 25.15 367 LEU A O 1
ATOM 1651 N N . LEU A 1 215 ? 13.748 87.427 3.367 1.00 22.33 368 LEU A N 1
ATOM 1652 C CA . LEU A 1 215 ? 14.829 86.849 4.181 1.00 22.38 368 LEU A CA 1
ATOM 1653 C C . LEU A 1 215 ? 14.297 85.749 5.105 1.00 22.78 368 LEU A C 1
ATOM 1654 O O . LEU A 1 215 ? 13.088 85.621 5.316 1.00 21.21 368 LEU A O 1
ATOM 1659 N N . PRO A 1 216 ? 15.195 84.901 5.643 1.00 28.37 369 PRO A N 1
ATOM 1660 C CA . PRO A 1 216 ? 14.715 83.711 6.412 1.00 26.16 369 PRO A CA 1
ATOM 1661 C C . PRO A 1 216 ? 13.813 84.033 7.558 1.00 26.08 369 PRO A C 1
ATOM 1662 O O . PRO A 1 216 ? 12.816 83.314 7.767 1.00 25.60 369 PRO A O 1
ATOM 1666 N N . ASP A 1 217 ? 14.086 85.114 8.313 1.00 23.03 370 ASP A N 1
ATOM 1667 C CA . ASP A 1 217 ? 13.210 85.372 9.437 1.00 30.66 370 ASP A CA 1
ATOM 1668 C C . ASP A 1 217 ? 11.877 85.924 9.016 1.00 22.59 370 ASP A C 1
ATOM 1669 O O . ASP A 1 217 ? 10.970 85.994 9.856 1.00 25.37 370 ASP A O 1
ATOM 1674 N N . SER A 1 218 ? 11.662 86.151 7.695 1.00 20.64 371 SER A N 1
ATOM 1675 C CA . SER A 1 218 ? 10.330 86.521 7.210 1.00 19.97 371 SER A CA 1
ATOM 1676 C C . SER A 1 218 ? 9.414 85.323 6.929 1.00 15.85 371 SER A C 1
ATOM 1677 O O . SER A 1 218 ? 8.268 85.510 6.494 1.00 20.18 371 SER A O 1
ATOM 1680 N N . PHE A 1 219 ? 9.867 84.120 7.242 1.00 19.57 372 PHE A N 1
ATOM 1681 C CA . PHE A 1 219 ? 9.077 82.915 7.041 1.00 16.75 372 PHE A CA 1
ATOM 1682 C C . PHE A 1 219 ? 8.902 82.166 8.345 1.00 19.95 372 PHE A C 1
ATOM 1683 O O . PHE A 1 219 ? 9.772 82.219 9.217 1.00 21.33 372 PHE A O 1
ATOM 1691 N N . VAL A 1 220 ? 7.787 81.433 8.455 1.00 19.89 373 VAL A N 1
ATOM 1692 C CA . VAL A 1 220 ? 7.631 80.389 9.477 1.00 16.72 373 VAL A CA 1
ATOM 1693 C C . VAL A 1 220 ? 7.399 79.067 8.737 1.00 20.44 373 VAL A C 1
ATOM 1694 O O . VAL A 1 220 ? 6.581 79.012 7.811 1.00 22.36 373 VAL A O 1
ATOM 1698 N N . CYS A 1 221 ? 8.114 78.033 9.145 1.00 18.17 374 CYS A N 1
ATOM 1699 C CA . CYS A 1 221 ? 8.056 76.704 8.481 1.00 17.85 374 CYS A CA 1
ATOM 1700 C C . CYS A 1 221 ? 7.584 75.711 9.520 1.00 20.12 374 CYS A C 1
ATOM 1701 O O . CYS A 1 221 ? 8.001 75.796 10.694 1.00 20.67 374 CYS A O 1
ATOM 1704 N N . PHE A 1 222 ? 6.771 74.717 9.142 1.00 17.95 375 PHE A N 1
ATOM 1705 C CA . PHE A 1 222 ? 6.418 73.721 10.117 1.00 20.20 375 PHE A CA 1
ATOM 1706 C C . PHE A 1 222 ? 6.433 72.347 9.473 1.00 21.83 375 PHE A C 1
ATOM 1707 O O . PHE A 1 222 ? 6.298 72.186 8.251 1.00 22.13 375 PHE A O 1
ATOM 1715 N N . GLU A 1 223 ? 6.659 71.355 10.309 1.00 19.12 376 GLU A N 1
ATOM 1716 C CA . GLU A 1 223 ? 6.526 69.972 9.900 1.00 21.50 376 GLU A CA 1
ATOM 1717 C C . GLU A 1 223 ? 5.541 69.283 10.818 1.00 24.66 376 GLU A C 1
ATOM 1718 O O . GLU A 1 223 ? 5.147 69.824 11.871 1.00 23.21 376 GLU A O 1
ATOM 1724 N N . HIS A 1 224 ? 5.046 68.132 10.366 1.00 25.43 377 HIS A N 1
ATOM 1725 C CA . HIS A 1 224 ? 4.139 67.339 11.173 1.00 33.05 377 HIS A CA 1
ATOM 1726 C C . HIS A 1 224 ? 4.937 66.432 12.091 1.00 37.69 377 HIS A C 1
ATOM 1727 O O . HIS A 1 224 ? 5.826 65.717 11.621 1.00 43.39 377 HIS A O 1
ATOM 1734 N N . LYS A 1 225 ? 4.632 66.496 13.381 1.00 40.39 378 LYS A N 1
ATOM 1735 C CA . LYS A 1 225 ? 5.212 65.558 14.337 1.00 52.60 378 LYS A CA 1
ATOM 1736 C C . LYS A 1 225 ? 4.648 64.169 14.090 1.00 55.61 378 LYS A C 1
ATOM 1737 O O . LYS A 1 225 ? 3.431 63.996 13.999 1.00 55.93 378 LYS A O 1
ATOM 1743 N N . GLY A 1 226 ? 5.529 63.181 13.979 1.00 63.98 379 GLY A N 1
ATOM 1744 C CA . GLY A 1 226 ? 5.122 61.837 13.595 1.00 72.55 379 GLY A CA 1
ATOM 1745 C C . GLY A 1 226 ? 4.751 60.917 14.740 1.00 78.38 379 GLY A C 1
ATOM 1746 O O . GLY A 1 226 ? 4.020 61.308 15.647 1.00 82.35 379 GLY A O 1
ATOM 1747 N N . GLU A 1 240 ? -0.031 67.167 15.223 1.00 47.20 393 GLU A N 1
ATOM 1748 C CA . GLU A 1 240 ? 0.678 68.232 15.956 1.00 42.87 393 GLU A CA 1
ATOM 1749 C C . GLU A 1 240 ? 1.772 68.878 15.077 1.00 37.54 393 GLU A C 1
ATOM 1750 O O . GLU A 1 240 ? 2.525 68.197 14.429 1.00 37.32 393 GLU A O 1
ATOM 1756 N N . LEU A 1 241 ? 1.869 70.199 15.113 1.00 36.17 394 LEU A N 1
ATOM 1757 C CA . LEU A 1 241 ? 2.890 70.903 14.372 1.00 32.23 394 LEU A CA 1
ATOM 1758 C C . LEU A 1 241 ? 4.166 71.079 15.193 1.00 30.20 394 LEU A C 1
ATOM 1759 O O . LEU A 1 241 ? 4.145 71.161 16.432 1.00 28.38 394 LEU A O 1
ATOM 1764 N N . LYS A 1 242 ? 5.276 71.134 14.479 1.00 29.43 395 LYS A N 1
ATOM 1765 C CA . LYS A 1 242 ? 6.616 71.319 15.011 1.00 30.31 395 LYS A CA 1
ATOM 1766 C C . LYS A 1 242 ? 7.308 72.408 14.193 1.00 25.14 395 LYS A C 1
ATOM 1767 O O . LYS A 1 242 ? 7.226 72.391 12.955 1.00 24.27 395 LYS A O 1
ATOM 1773 N N . SER A 1 243 ? 8.032 73.318 14.845 1.00 24.96 396 SER A N 1
ATOM 1774 C CA . SER A 1 243 ? 8.784 74.343 14.113 1.00 23.53 396 SER A CA 1
ATOM 1775 C C . SER A 1 243 ? 9.915 73.723 13.342 1.00 21.13 396 SER A C 1
ATOM 1776 O O . SER A 1 243 ? 10.519 72.755 13.772 1.00 26.29 396 SER A O 1
ATOM 1779 N N . PHE A 1 244 ? 10.168 74.262 12.107 1.00 21.91 397 PHE A N 1
ATOM 1780 C CA . PHE A 1 244 ? 11.163 73.681 11.207 1.00 22.20 397 PHE A CA 1
ATOM 1781 C C . PHE A 1 244 ? 12.081 74.791 10.696 1.00 19.57 397 PHE A C 1
ATOM 1782 O O . PHE A 1 244 ? 11.609 75.874 10.350 1.00 20.76 397 PHE A O 1
ATOM 1790 N N . ASP A 1 245 ? 13.389 74.516 10.609 1.00 19.92 398 ASP A N 1
ATOM 1791 C CA . ASP A 1 245 ? 14.374 75.526 10.198 1.00 19.21 398 ASP A CA 1
ATOM 1792 C C . ASP A 1 245 ? 14.451 75.638 8.672 1.00 19.70 398 ASP A C 1
ATOM 1793 O O . ASP A 1 245 ? 14.966 74.716 8.020 1.00 19.54 398 ASP A O 1
ATOM 1798 N N . ILE A 1 246 ? 14.024 76.791 8.143 1.00 17.29 399 ILE A N 1
ATOM 1799 C CA . ILE A 1 246 ? 14.033 77.032 6.684 1.00 17.37 399 ILE A CA 1
ATOM 1800 C C . ILE A 1 246 ? 15.437 76.913 6.094 1.00 16.74 399 ILE A C 1
ATOM 1801 O O . ILE A 1 246 ? 15.583 76.729 4.872 1.00 18.14 399 ILE A O 1
ATOM 1806 N N . SER A 1 247 ? 16.500 77.067 6.897 1.00 18.47 400 SER A N 1
ATOM 1807 C CA . SER A 1 247 ? 17.835 77.031 6.291 1.00 20.43 400 SER A CA 1
ATOM 1808 C C . SER A 1 247 ? 18.110 75.683 5.634 1.00 22.09 400 SER A C 1
ATOM 1809 O O . SER A 1 247 ? 18.972 75.609 4.742 1.00 19.96 400 SER A O 1
ATOM 1812 N N . GLN A 1 248 ? 17.361 74.632 6.039 1.00 18.11 401 GLN A N 1
ATOM 1813 C CA . GLN A 1 248 ? 17.514 73.334 5.396 1.00 17.85 401 GLN A CA 1
ATOM 1814 C C . GLN A 1 248 ? 16.932 73.266 3.972 1.00 17.23 401 GLN A C 1
ATOM 1815 O O . GLN A 1 248 ? 17.224 72.296 3.225 1.00 19.03 401 GLN A O 1
ATOM 1821 N N . CYS A 1 249 ? 16.111 74.226 3.586 1.00 17.95 402 CYS A N 1
ATOM 1822 C CA . CYS A 1 249 ? 15.354 74.195 2.324 1.00 17.16 402 CYS A CA 1
ATOM 1823 C C . CYS A 1 249 ? 16.201 74.754 1.186 1.00 17.27 402 CYS A C 1
ATOM 1824 O O . CYS A 1 249 ? 16.747 75.840 1.305 1.00 19.33 402 CYS A O 1
ATOM 1827 N N . PRO A 1 250 ? 16.316 74.059 0.048 1.00 16.33 403 PRO A N 1
ATOM 1828 C CA . PRO A 1 250 ? 17.095 74.634 -1.064 1.00 15.77 403 PRO A CA 1
ATOM 1829 C C . PRO A 1 250 ? 16.454 75.859 -1.660 1.00 16.66 403 PRO A C 1
ATOM 1830 O O . PRO A 1 250 ? 15.242 75.887 -1.885 1.00 17.17 403 PRO A O 1
ATOM 1834 N N . LYS A 1 251 ? 17.288 76.875 -1.903 1.00 17.35 404 LYS A N 1
ATOM 1835 C CA . LYS A 1 251 ? 16.869 77.985 -2.763 1.00 16.69 404 LYS A CA 1
ATOM 1836 C C . LYS A 1 251 ? 16.704 77.467 -4.200 1.00 18.25 404 LYS A C 1
ATOM 1837 O O . LYS A 1 251 ? 17.252 76.446 -4.557 1.00 18.79 404 LYS A O 1
ATOM 1843 N N . ILE A 1 252 ? 15.899 78.158 -5.018 1.00 17.61 405 ILE A N 1
ATOM 1844 C CA . ILE A 1 252 ? 15.931 77.883 -6.474 1.00 19.79 405 ILE A CA 1
ATOM 1845 C C . ILE A 1 252 ? 17.374 78.014 -6.981 1.00 20.86 405 ILE A C 1
ATOM 1846 O O . ILE A 1 252 ? 18.093 78.988 -6.677 1.00 22.61 405 ILE A O 1
ATOM 1851 N N . GLY A 1 253 ? 17.845 76.941 -7.640 1.00 20.75 406 GLY A N 1
ATOM 1852 C CA . GLY A 1 253 ? 19.209 76.949 -8.105 1.00 23.65 406 GLY A CA 1
ATOM 1853 C C . GLY A 1 253 ? 20.233 76.542 -7.070 1.00 24.70 406 GLY A C 1
ATOM 1854 O O . GLY A 1 253 ? 21.434 76.634 -7.351 1.00 28.54 406 GLY A O 1
ATOM 1855 N N . GLY A 1 254 ? 19.804 76.133 -5.864 1.00 20.58 407 GLY A N 1
ATOM 1856 C CA . GLY A 1 254 ? 20.735 75.762 -4.817 1.00 19.11 407 GLY A CA 1
ATOM 1857 C C . GLY A 1 254 ? 20.380 74.378 -4.235 1.00 17.81 407 GLY A C 1
ATOM 1858 O O . GLY A 1 254 ? 19.546 73.668 -4.826 1.00 20.28 407 GLY A O 1
ATOM 1859 N N . HIS A 1 255 ? 20.948 74.053 -3.065 1.00 20.23 408 HIS A N 1
ATOM 1860 C CA . HIS A 1 255 ? 20.839 72.730 -2.462 1.00 20.69 408 HIS A CA 1
ATOM 1861 C C . HIS A 1 255 ? 20.408 72.910 -1.022 1.00 21.53 408 HIS A C 1
ATOM 1862 O O . HIS A 1 255 ? 20.420 74.036 -0.468 1.00 20.03 408 HIS A O 1
ATOM 1869 N N . GLY A 1 256 ? 20.063 71.782 -0.381 1.00 20.71 409 GLY A N 1
ATOM 1870 C CA . GLY A 1 256 ? 19.644 71.835 0.997 1.00 19.53 409 GLY A CA 1
ATOM 1871 C C . GLY A 1 256 ? 19.818 70.463 1.593 1.00 22.68 409 GLY A C 1
ATOM 1872 O O . GLY A 1 256 ? 20.399 69.581 0.957 1.00 29.97 409 GLY A O 1
ATOM 1873 N N . SER A 1 257 ? 19.213 70.282 2.750 1.00 20.05 410 SER A N 1
ATOM 1874 C CA . SER A 1 257 ? 19.212 68.945 3.357 1.00 21.76 410 SER A CA 1
ATOM 1875 C C . SER A 1 257 ? 17.822 68.356 3.476 1.00 23.77 410 SER A C 1
ATOM 1876 O O . SER A 1 257 ? 17.689 67.234 3.960 1.00 28.45 410 SER A O 1
ATOM 1879 N N . LYS A 1 258 ? 16.791 69.091 3.128 1.00 21.37 411 LYS A N 1
ATOM 1880 C CA . LYS A 1 258 ? 15.409 68.661 3.246 1.00 19.26 411 LYS A CA 1
ATOM 1881 C C . LYS A 1 258 ? 14.682 69.105 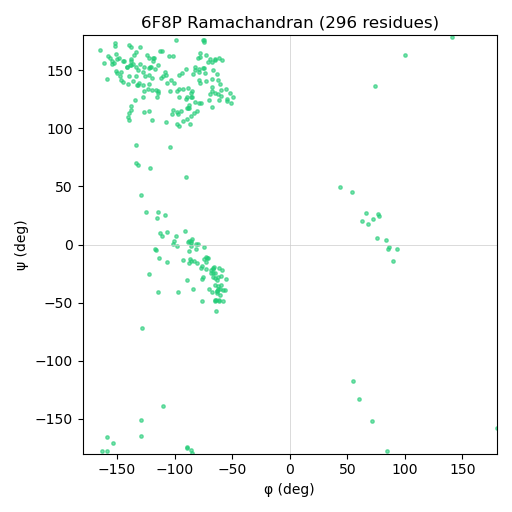1.989 1.00 19.91 411 LYS A C 1
ATOM 1882 O O . LYS A 1 258 ? 15.187 69.926 1.197 1.00 21.63 411 LYS A O 1
ATOM 1888 N N . LYS A 1 259 ? 13.444 68.606 1.825 1.00 19.30 412 LYS A N 1
ATOM 1889 C CA . LYS A 1 259 ? 12.558 69.090 0.777 1.00 19.06 412 LYS A CA 1
ATOM 1890 C C . LYS A 1 259 ? 11.477 69.946 1.414 1.00 15.51 412 LYS A C 1
ATOM 1891 O O . LYS A 1 259 ? 10.986 69.629 2.509 1.00 18.58 412 LYS A O 1
ATOM 1897 N N . CYS A 1 260 ? 11.148 71.057 0.766 1.00 17.91 413 CYS A N 1
ATOM 1898 C CA . CYS A 1 260 ? 10.216 72.004 1.336 1.00 16.04 413 CYS A CA 1
ATOM 1899 C C . CYS A 1 260 ? 9.187 72.413 0.295 1.00 19.78 413 CYS A C 1
ATOM 1900 O O . CYS A 1 260 ? 9.365 72.199 -0.906 1.00 18.38 413 CYS A O 1
ATOM 1903 N N . THR A 1 261 ? 8.129 73.026 0.761 1.00 15.41 414 THR A N 1
ATOM 1904 C CA . THR A 1 261 ? 7.122 73.647 -0.105 1.00 15.18 414 THR A CA 1
ATOM 1905 C C . THR A 1 261 ? 6.508 74.791 0.679 1.00 20.26 414 THR A C 1
ATOM 1906 O O . THR A 1 261 ? 6.796 74.963 1.871 1.00 20.78 414 THR A O 1
ATOM 1910 N N . GLY A 1 262 ? 5.703 75.604 0.023 1.00 17.88 415 GLY A N 1
ATOM 1911 C CA . GLY A 1 262 ? 5.145 76.725 0.767 1.00 16.24 415 GLY A CA 1
ATOM 1912 C C . GLY A 1 262 ? 4.253 77.583 -0.078 1.00 17.05 415 GLY A C 1
ATOM 1913 O O . GLY A 1 262 ? 3.664 77.116 -1.078 1.00 20.54 415 GLY A O 1
ATOM 1914 N N . ASP A 1 263 ? 4.113 78.835 0.398 1.00 18.81 416 ASP A N 1
ATOM 1915 C CA . ASP A 1 263 ? 3.174 79.768 -0.203 1.00 19.40 416 ASP A CA 1
ATOM 1916 C C . ASP A 1 263 ? 3.831 80.484 -1.391 1.00 20.84 416 ASP A C 1
ATOM 1917 O O . ASP A 1 263 ? 4.959 80.198 -1.746 1.00 20.18 416 ASP A O 1
ATOM 1922 N N . ALA A 1 264 ? 3.122 81.422 -1.999 1.00 23.17 417 ALA A N 1
ATOM 1923 C CA . ALA A 1 264 ? 3.658 82.010 -3.243 1.00 23.39 417 ALA A CA 1
ATOM 1924 C C . ALA A 1 264 ? 4.970 82.749 -2.976 1.00 21.30 417 ALA A C 1
ATOM 1925 O O . ALA A 1 264 ? 5.915 82.648 -3.773 1.00 23.44 417 ALA A O 1
ATOM 1927 N N . ALA A 1 265 ? 5.055 83.471 -1.838 1.00 21.91 418 ALA A N 1
ATOM 1928 C CA . ALA A 1 265 ? 6.297 84.183 -1.499 1.00 19.08 418 ALA A CA 1
ATOM 1929 C C . ALA A 1 265 ? 7.452 83.202 -1.327 1.00 18.50 418 ALA A C 1
ATOM 1930 O O . ALA A 1 265 ? 8.560 83.404 -1.834 1.00 20.49 418 ALA A O 1
ATOM 1932 N N . PHE A 1 266 ? 7.232 82.124 -0.571 1.00 19.21 419 PHE A N 1
ATOM 1933 C CA . PHE A 1 266 ? 8.295 81.114 -0.419 1.00 19.03 419 PHE A CA 1
ATOM 1934 C C . PHE A 1 266 ? 8.738 80.549 -1.781 1.00 19.32 419 PHE A C 1
ATOM 1935 O O . PHE A 1 266 ? 9.936 80.439 -2.070 1.00 18.22 419 PHE A O 1
ATOM 1943 N N . CYS A 1 267 ? 7.779 80.150 -2.597 1.00 18.36 420 CYS A N 1
ATOM 1944 C CA . CYS A 1 267 ? 8.137 79.503 -3.877 1.00 17.52 420 CYS A CA 1
ATOM 1945 C C . CYS A 1 267 ? 8.728 80.474 -4.881 1.00 21.70 420 CYS A C 1
ATOM 1946 O O . CYS A 1 267 ? 9.249 80.004 -5.919 1.00 20.58 420 CYS A O 1
ATOM 1949 N N . SER A 1 268 ? 8.647 81.783 -4.638 1.00 19.53 421 SER A N 1
ATOM 1950 C CA . SER A 1 268 ? 9.347 82.737 -5.521 1.00 19.67 421 SER A CA 1
ATOM 1951 C C . SER A 1 268 ? 10.870 82.629 -5.388 1.00 21.16 421 SER A C 1
ATOM 1952 O O . SER A 1 268 ? 11.599 82.984 -6.326 1.00 22.01 421 SER A O 1
ATOM 1955 N N . ALA A 1 269 ? 11.386 82.139 -4.242 1.00 18.97 422 ALA A N 1
ATOM 1956 C CA . ALA A 1 269 ? 12.814 82.117 -3.942 1.00 19.89 422 ALA A CA 1
ATOM 1957 C C . ALA A 1 269 ? 13.352 80.721 -3.648 1.00 19.07 422 ALA A C 1
ATOM 1958 O O . ALA A 1 269 ? 14.556 80.485 -3.831 1.00 20.47 422 ALA A O 1
ATOM 1960 N N . TYR A 1 270 ? 12.505 79.832 -3.187 1.00 16.84 423 TYR A N 1
ATOM 1961 C CA . TYR A 1 270 ? 12.895 78.478 -2.805 1.00 15.35 423 TYR A CA 1
ATOM 1962 C C . TYR A 1 270 ? 12.231 77.429 -3.677 1.00 16.91 423 TYR A C 1
ATOM 1963 O O . TYR A 1 270 ? 11.116 77.640 -4.213 1.00 17.64 423 TYR A O 1
ATOM 1972 N N A GLU A 1 271 ? 12.931 76.298 -3.832 0.50 15.97 424 GLU A N 1
ATOM 1973 N N B GLU A 1 271 ? 12.916 76.289 -3.833 0.50 16.06 424 GLU A N 1
ATOM 1974 C CA A GLU A 1 271 ? 12.307 75.155 -4.483 0.50 17.48 424 GLU A CA 1
ATOM 1975 C CA B GLU A 1 271 ? 12.321 75.174 -4.563 0.50 18.16 424 GLU A CA 1
ATOM 1976 C C A GLU A 1 271 ? 11.026 74.801 -3.744 0.50 20.46 424 GLU A C 1
ATOM 1977 C C B GLU A 1 271 ? 11.121 74.636 -3.805 0.50 20.40 424 GLU A C 1
ATOM 1978 O O A GLU A 1 271 ? 10.942 74.903 -2.499 0.50 19.06 424 GLU A O 1
ATOM 1979 O O B GLU A 1 271 ? 11.203 74.417 -2.584 0.50 25.27 424 GLU A O 1
ATOM 1990 N N . CYS A 1 272 ? 10.002 74.421 -4.508 1.00 18.82 425 CYS A N 1
ATOM 1991 C CA . CYS A 1 272 ? 8.797 73.875 -3.891 1.00 17.80 425 CYS A CA 1
ATOM 1992 C C . CYS A 1 272 ? 8.518 72.499 -4.449 1.00 19.47 425 CYS A C 1
ATOM 1993 O O . CYS A 1 272 ? 8.382 72.355 -5.658 1.00 25.19 425 CYS A O 1
ATOM 1996 N N . THR A 1 273 ? 8.448 71.503 -3.570 1.00 17.07 426 THR A N 1
ATOM 1997 C CA . THR A 1 273 ? 8.321 70.108 -3.975 1.00 16.16 426 THR A CA 1
ATOM 1998 C C . THR A 1 273 ? 6.965 69.518 -3.637 1.00 18.70 426 THR A C 1
ATOM 1999 O O . THR A 1 273 ? 6.794 68.308 -3.782 1.00 20.39 426 THR A O 1
ATOM 2003 N N . ALA A 1 274 ? 6.017 70.332 -3.170 1.00 17.19 427 ALA A N 1
ATOM 2004 C CA . ALA A 1 274 ? 4.612 69.951 -3.023 1.00 19.60 427 ALA A CA 1
ATOM 2005 C C . ALA A 1 274 ? 4.526 68.683 -2.164 1.00 21.01 427 ALA A C 1
ATOM 2006 O O . ALA A 1 274 ? 4.928 68.716 -0.995 1.00 21.55 427 ALA A O 1
ATOM 2008 N N . GLN A 1 275 ? 4.029 67.579 -2.715 1.00 20.69 428 GLN A N 1
ATOM 2009 C CA . GLN A 1 275 ? 3.742 66.386 -1.893 1.00 19.55 428 GLN A CA 1
ATOM 2010 C C . GLN A 1 275 ? 4.996 65.646 -1.433 1.00 22.25 428 GLN A C 1
ATOM 2011 O O . GLN A 1 275 ? 4.893 64.767 -0.544 1.00 22.20 428 GLN A O 1
ATOM 2017 N N . TYR A 1 276 ? 6.168 65.986 -1.967 1.00 19.35 429 TYR A N 1
ATOM 2018 C CA . TYR A 1 276 ? 7.418 65.394 -1.535 1.00 20.66 429 TYR A CA 1
ATOM 2019 C C . TYR A 1 276 ? 8.039 66.134 -0.351 1.00 20.93 429 TYR A C 1
ATOM 2020 O O . TYR A 1 276 ? 9.055 65.669 0.184 1.00 20.94 429 TYR A O 1
ATOM 2029 N N . ALA A 1 277 ? 7.450 67.252 0.065 1.00 18.62 430 ALA A N 1
ATOM 2030 C CA . ALA A 1 277 ? 8.093 68.123 1.055 1.00 16.84 430 ALA A CA 1
ATOM 2031 C C . ALA A 1 277 ? 8.062 67.548 2.461 1.00 18.89 430 ALA A C 1
ATOM 2032 O O . ALA A 1 277 ? 7.108 66.892 2.874 1.00 22.01 430 ALA A O 1
ATOM 2034 N N . ASN A 1 278 ? 9.115 67.893 3.174 1.00 18.25 431 ASN A N 1
ATOM 2035 C CA . ASN A 1 278 ? 9.162 67.616 4.621 1.00 20.99 431 ASN A CA 1
ATOM 2036 C C . ASN A 1 278 ? 8.539 68.739 5.443 1.00 22.10 431 ASN A C 1
ATOM 2037 O O . ASN A 1 278 ? 8.268 68.545 6.639 1.00 24.08 431 ASN A O 1
ATOM 2042 N N . ALA A 1 279 ? 8.343 69.912 4.873 1.00 19.40 432 ALA A N 1
ATOM 2043 C CA . ALA A 1 279 ? 7.900 71.063 5.682 1.00 17.79 432 ALA A CA 1
ATOM 2044 C C . ALA A 1 279 ? 7.159 72.025 4.769 1.00 19.93 432 ALA A C 1
ATOM 2045 O O . ALA A 1 279 ? 7.397 72.062 3.535 1.00 19.82 432 ALA A O 1
ATOM 2047 N N . TYR A 1 280 ? 6.277 72.831 5.373 1.00 18.89 433 TYR A N 1
ATOM 2048 C CA . TYR A 1 280 ? 5.561 73.882 4.655 1.00 19.53 433 TYR A CA 1
ATOM 2049 C C . TYR A 1 280 ? 5.997 75.220 5.246 1.00 19.52 433 TYR A C 1
ATOM 2050 O O . TYR A 1 280 ? 5.999 75.379 6.479 1.00 20.43 433 TYR A O 1
ATOM 2059 N N . CYS A 1 281 ? 6.326 76.182 4.372 1.00 17.88 434 CYS A N 1
ATOM 2060 C CA . CYS A 1 281 ? 6.861 77.495 4.796 1.00 17.91 434 CYS A CA 1
ATOM 2061 C C . CYS A 1 281 ? 5.970 78.595 4.258 1.00 20.37 434 CYS A C 1
ATOM 2062 O O . CYS A 1 281 ? 5.564 78.548 3.094 1.00 20.04 434 CYS A O 1
ATOM 2065 N N . SER A 1 282 ? 5.627 79.569 5.107 1.00 21.39 435 SER A N 1
ATOM 2066 C CA . SER A 1 282 ? 4.773 80.657 4.660 1.00 20.28 435 SER A CA 1
ATOM 2067 C C . SER A 1 282 ? 5.291 81.966 5.219 1.00 21.75 435 SER A C 1
ATOM 2068 O O . SER A 1 282 ? 6.026 81.976 6.213 1.00 23.18 435 SER A O 1
ATOM 2071 N N . HIS A 1 283 ? 4.964 83.047 4.479 1.00 20.12 436 HIS A N 1
ATOM 2072 C CA . HIS A 1 283 ? 5.486 84.361 4.850 1.00 21.59 436 HIS A CA 1
ATOM 2073 C C . HIS A 1 283 ? 4.875 84.792 6.170 1.00 26.31 436 HIS A C 1
ATOM 2074 O O . HIS A 1 283 ? 3.674 84.628 6.347 1.00 28.75 436 HIS A O 1
ATOM 2081 N N . ALA A 1 284 ? 5.722 85.266 7.122 1.00 24.68 437 ALA A N 1
ATOM 2082 C CA . ALA A 1 284 ? 5.286 85.590 8.506 1.00 21.88 437 ALA A CA 1
ATOM 2083 C C . ALA A 1 284 ? 4.669 86.988 8.525 1.00 33.62 437 ALA A C 1
ATOM 2084 O O . ALA A 1 284 ? 5.277 87.967 8.044 1.00 26.88 437 ALA A O 1
ATOM 2086 N N . ASN A 1 285 ? 3.422 87.028 8.978 1.00 38.83 438 ASN A N 1
ATOM 2087 C CA . ASN A 1 285 ? 2.615 88.233 9.060 1.00 42.26 438 ASN A CA 1
ATOM 2088 C C . ASN A 1 285 ? 3.365 89.298 9.856 1.00 33.17 438 ASN A C 1
ATOM 2089 O O . ASN A 1 285 ? 3.764 89.057 11.002 1.00 35.46 438 ASN A O 1
ATOM 2094 N N . GLY A 1 286 ? 3.582 90.468 9.254 1.00 34.95 439 GLY A N 1
ATOM 2095 C CA . GLY A 1 286 ? 4.167 91.520 10.102 1.00 31.26 439 GLY A CA 1
ATOM 2096 C C . GLY A 1 286 ? 5.672 91.506 10.212 1.00 28.07 439 GLY A C 1
ATOM 2097 O O . GLY A 1 286 ? 6.247 92.393 10.877 1.00 26.91 439 GLY A O 1
ATOM 2098 N N . SER A 1 287 ? 6.344 90.522 9.615 1.00 25.80 440 SER A N 1
ATOM 2099 C CA . SER A 1 287 ? 7.791 90.461 9.732 1.00 23.90 440 SER A CA 1
ATOM 2100 C C . SER A 1 287 ? 8.409 91.492 8.775 1.00 25.95 440 SER A C 1
ATOM 2101 O O . SER A 1 287 ? 7.766 91.994 7.849 1.00 27.85 440 SER A O 1
ATOM 2104 N N . GLY A 1 288 ? 9.681 91.771 8.985 1.00 21.10 441 GLY A N 1
ATOM 2105 C CA . GLY A 1 288 ? 10.397 92.662 8.078 1.00 22.70 441 GLY A CA 1
ATOM 2106 C C . GLY A 1 288 ? 11.332 93.552 8.866 1.00 20.61 441 GLY A C 1
ATOM 2107 O O . GLY A 1 288 ? 11.442 93.406 10.105 1.00 23.31 441 GLY A O 1
ATOM 2108 N N . ILE A 1 289 ? 12.068 94.382 8.151 1.00 18.78 442 ILE A N 1
ATOM 2109 C CA . ILE A 1 289 ? 13.034 95.289 8.745 1.00 20.49 442 ILE A CA 1
ATOM 2110 C C . ILE A 1 289 ? 12.238 96.464 9.306 1.00 22.76 442 ILE A C 1
ATOM 2111 O O . ILE A 1 289 ? 11.553 97.181 8.556 1.00 21.87 442 ILE A O 1
ATOM 2116 N N . VAL A 1 290 ? 12.366 96.721 10.618 1.00 21.04 443 VAL A N 1
ATOM 2117 C CA . VAL A 1 290 ? 11.694 97.876 11.251 1.00 22.63 443 VAL A CA 1
ATOM 2118 C C . VAL A 1 290 ? 12.644 99.062 11.389 1.00 21.72 443 VAL A C 1
ATOM 2119 O O . VAL A 1 290 ? 13.820 98.913 11.769 1.00 24.14 443 VAL A O 1
ATOM 2123 N N . GLN A 1 291 ? 12.157 100.242 10.979 1.00 21.94 444 GLN A N 1
ATOM 2124 C CA . GLN A 1 291 ? 12.882 101.467 11.255 1.00 24.40 444 GLN A CA 1
ATOM 2125 C C . GLN A 1 291 ? 12.013 102.376 12.120 1.00 25.76 444 GLN A C 1
ATOM 2126 O O . GLN A 1 291 ? 10.783 102.266 12.152 1.00 25.32 444 GLN A O 1
ATOM 2132 N N . ILE A 1 292 ? 12.669 103.302 12.825 1.00 27.91 445 ILE A N 1
ATOM 2133 C CA . ILE A 1 292 ? 11.971 104.174 13.762 1.00 23.63 445 ILE A CA 1
ATOM 2134 C C . ILE A 1 292 ? 12.458 105.574 13.496 1.00 27.33 445 ILE A C 1
ATOM 2135 O O . ILE A 1 292 ? 13.624 105.774 13.130 1.00 29.47 445 ILE A O 1
ATOM 2140 N N . GLN A 1 293 ? 11.563 106.549 13.638 1.00 29.11 446 GLN A N 1
ATOM 2141 C CA . GLN A 1 293 ? 11.960 107.933 13.431 1.00 36.48 446 GLN A CA 1
ATOM 2142 C C . GLN A 1 293 ? 12.446 108.533 14.743 1.00 30.68 446 GLN A C 1
ATOM 2143 O O . GLN A 1 293 ? 11.784 108.415 15.803 1.00 34.15 446 GLN A O 1
ATOM 2149 N N . VAL A 1 294 ? 13.665 109.064 14.715 1.00 34.09 447 VAL A N 1
ATOM 2150 C CA . VAL A 1 294 ? 14.257 109.560 15.964 1.00 33.53 447 VAL A CA 1
ATOM 2151 C C . VAL A 1 294 ? 14.952 110.868 15.671 1.00 46.08 447 VAL A C 1
ATOM 2152 O O . VAL A 1 294 ? 15.846 110.928 14.823 1.00 47.09 447 VAL A O 1
ATOM 2156 N N . SER A 1 295 ? 14.485 111.924 16.335 1.00 49.43 448 SER A N 1
ATOM 2157 C CA . SER A 1 295 ? 14.908 113.299 16.063 1.00 60.59 448 SER A CA 1
ATOM 2158 C C . SER A 1 295 ? 14.961 113.554 14.553 1.00 56.26 448 SER A C 1
ATOM 2159 O O . SER A 1 295 ? 15.948 114.055 14.000 1.00 59.58 448 SER A O 1
ATOM 2162 N N . GLY A 1 296 ? 13.873 113.182 13.880 1.00 50.55 449 GLY A N 1
ATOM 2163 C CA . GLY A 1 296 ? 13.694 113.529 12.491 1.00 51.78 449 GLY A CA 1
ATOM 2164 C C . GLY A 1 296 ? 14.311 112.602 11.452 1.00 55.78 449 GLY A C 1
ATOM 2165 O O . GLY A 1 296 ? 14.104 112.833 10.259 1.00 58.03 449 GLY A O 1
ATOM 2166 N N . VAL A 1 297 ? 15.017 111.538 11.846 1.00 45.90 450 VAL A N 1
ATOM 2167 C CA . VAL A 1 297 ? 15.757 110.678 10.926 1.00 42.88 450 VAL A CA 1
ATOM 2168 C C . VAL A 1 297 ? 15.296 109.240 11.150 1.00 39.60 450 VAL A C 1
ATOM 2169 O O . VAL A 1 297 ? 14.997 108.872 12.291 1.00 39.30 450 VAL A O 1
ATOM 2173 N N . TRP A 1 298 ? 15.237 108.444 10.081 1.00 38.93 451 TRP A N 1
ATOM 2174 C CA . TRP A 1 298 ? 14.928 107.017 10.245 1.00 36.21 451 TRP A CA 1
ATOM 2175 C C . TRP A 1 298 ? 16.188 106.218 10.565 1.00 37.91 451 TRP A C 1
ATOM 2176 O O . TRP A 1 298 ? 17.217 106.354 9.896 1.00 39.82 451 TRP A O 1
ATOM 2187 N N . LYS A 1 299 ? 16.097 105.359 11.592 1.00 30.71 452 LYS A N 1
ATOM 2188 C CA . LYS A 1 299 ? 17.225 104.559 12.011 1.00 30.95 452 LYS A CA 1
ATOM 2189 C C . LYS A 1 299 ? 16.699 103.154 12.258 1.00 27.29 452 LYS A C 1
ATOM 2190 O O . LYS A 1 299 ? 15.506 102.966 12.527 1.00 28.64 452 LYS A O 1
ATOM 2196 N N . LYS A 1 300 ? 17.598 102.163 12.147 1.00 25.03 453 LYS A N 1
ATOM 2197 C CA . LYS A 1 300 ? 17.237 100.772 12.373 1.00 23.71 453 LYS A CA 1
ATOM 2198 C C . LYS A 1 300 ? 17.619 100.368 13.797 1.00 26.06 453 LYS A C 1
ATOM 2199 O O . LYS A 1 300 ? 18.820 100.183 14.092 1.00 27.41 453 LYS A O 1
ATOM 2205 N N . PRO A 1 301 ? 16.660 100.272 14.716 1.00 24.89 454 PRO A N 1
ATOM 2206 C CA . PRO A 1 301 ? 16.990 99.954 16.108 1.00 23.98 454 PRO A CA 1
ATOM 2207 C C . PRO A 1 301 ? 17.277 98.466 16.325 1.00 26.16 454 PRO A C 1
ATOM 2208 O O . PRO A 1 301 ? 16.887 97.579 15.557 1.00 23.48 454 PRO A O 1
ATOM 2212 N N . LEU A 1 302 ? 17.951 98.199 17.450 1.00 22.78 455 LEU A N 1
ATOM 2213 C CA . LEU A 1 302 ? 17.980 96.830 17.960 1.00 21.74 455 LEU A CA 1
ATOM 2214 C C . LEU A 1 302 ? 16.662 96.447 18.630 1.00 22.69 455 LEU A C 1
ATOM 2215 O O . LEU A 1 302 ? 16.122 95.369 18.388 1.00 21.33 455 LEU A O 1
ATOM 2220 N N . CYS A 1 303 ? 16.150 97.308 19.520 1.00 21.14 456 CYS A N 1
ATOM 2221 C CA . CYS A 1 303 ? 14.896 96.966 20.164 1.00 18.40 456 CYS A CA 1
ATOM 2222 C C . CYS A 1 303 ? 14.078 98.237 20.297 1.00 16.81 456 CYS A C 1
ATOM 2223 O O . CYS A 1 303 ? 14.637 99.325 20.330 1.00 20.38 456 CYS A O 1
ATOM 2226 N N . VAL A 1 304 ? 12.773 98.057 20.327 1.00 17.97 457 VAL A N 1
ATOM 2227 C CA . VAL A 1 304 ? 11.797 99.134 20.493 1.00 18.77 457 VAL A CA 1
ATOM 2228 C C . VAL A 1 304 ? 10.803 98.688 21.568 1.00 19.05 457 VAL A C 1
ATOM 2229 O O . VAL A 1 304 ? 10.326 97.537 21.533 1.00 18.42 457 VAL A O 1
ATOM 2233 N N . GLY A 1 305 ? 10.423 99.608 22.499 1.00 17.18 458 GLY A N 1
ATOM 2234 C CA . GLY A 1 305 ? 9.471 99.130 23.477 1.00 16.24 458 GLY A CA 1
ATOM 2235 C C . GLY A 1 305 ? 8.803 100.291 24.186 1.00 15.82 458 GLY A C 1
ATOM 2236 O O . GLY A 1 305 ? 9.018 101.461 23.845 1.00 18.86 458 GLY A O 1
ATOM 2237 N N . TYR A 1 306 ? 7.940 99.920 25.133 1.00 17.79 459 TYR A N 1
ATOM 2238 C CA . TYR A 1 306 ? 7.318 100.875 26.070 1.00 18.57 459 TYR A CA 1
ATOM 2239 C C . TYR A 1 306 ? 7.660 100.451 27.475 1.00 19.74 459 TYR A C 1
ATOM 2240 O O . TYR A 1 306 ? 7.699 99.246 27.772 1.00 20.08 459 TYR A O 1
ATOM 2249 N N . GLU A 1 307 ? 7.830 101.434 28.352 1.00 17.74 460 GLU A N 1
ATOM 2250 C CA . GLU A 1 307 ? 7.837 101.092 29.777 1.00 17.99 460 GLU A CA 1
ATOM 2251 C C . GLU A 1 307 ? 7.181 102.224 30.521 1.00 18.84 460 GLU A C 1
ATOM 2252 O O . GLU A 1 307 ? 7.144 103.372 30.072 1.00 20.14 460 GLU A O 1
ATOM 2258 N N . ARG A 1 308 ? 6.693 101.921 31.725 1.00 17.32 461 ARG A N 1
ATOM 2259 C CA . ARG A 1 308 ? 5.969 102.923 32.496 1.00 18.27 461 ARG A CA 1
ATOM 2260 C C . ARG A 1 308 ? 6.945 103.439 33.542 1.00 20.93 461 ARG A C 1
ATOM 2261 O O . ARG A 1 308 ? 7.381 102.665 34.393 1.00 20.83 461 ARG A O 1
ATOM 2269 N N . VAL A 1 309 ? 7.311 104.726 33.477 1.00 16.54 462 VAL A N 1
ATOM 2270 C CA . VAL A 1 309 ? 8.392 105.248 34.315 1.00 17.47 462 VAL A CA 1
ATOM 2271 C C . VAL A 1 309 ? 7.989 106.602 34.859 1.00 17.97 462 VAL A C 1
ATOM 2272 O O . VAL A 1 309 ? 7.094 107.266 34.323 1.00 18.47 462 VAL A O 1
ATOM 2276 N N . VAL A 1 310 ? 8.646 106.978 35.970 1.00 16.24 463 VAL A N 1
ATOM 2277 C CA . VAL A 1 310 ? 8.461 108.324 36.509 1.00 15.79 463 VAL A CA 1
ATOM 2278 C C . VAL A 1 310 ? 9.003 109.339 35.496 1.00 19.06 463 VAL A C 1
ATOM 2279 O O . VAL A 1 310 ? 10.161 109.231 35.070 1.00 20.01 463 VAL A O 1
ATOM 2283 N N . VAL A 1 311 ? 8.204 110.353 35.186 1.00 18.37 464 VAL A N 1
ATOM 2284 C CA . VAL A 1 311 ? 8.628 111.460 34.296 1.00 17.86 464 VAL A CA 1
ATOM 2285 C C . VAL A 1 311 ? 8.389 112.770 35.018 1.00 19.63 464 VAL A C 1
ATOM 2286 O O . VAL A 1 311 ? 7.308 112.971 35.587 1.00 21.39 464 VAL A O 1
ATOM 2290 N N . LYS A 1 312 ? 9.400 113.671 35.024 1.00 19.95 465 LYS A N 1
ATOM 2291 C CA . LYS A 1 312 ? 9.290 114.990 35.671 1.00 19.77 465 LYS A CA 1
ATOM 2292 C C . LYS A 1 312 ? 9.397 116.033 34.560 1.00 24.27 465 LYS A C 1
ATOM 2293 O O . LYS A 1 312 ? 10.329 115.970 33.753 1.00 23.80 465 LYS A O 1
ATOM 2299 N N . ARG A 1 313 ? 8.423 116.943 34.489 1.00 23.14 466 ARG A N 1
ATOM 2300 C CA . ARG A 1 313 ? 8.342 117.892 33.353 1.00 24.40 466 ARG A CA 1
ATOM 2301 C C . ARG A 1 313 ? 8.415 119.305 33.908 1.00 25.68 466 ARG A C 1
ATOM 2302 O O . ARG A 1 313 ? 8.004 119.574 35.047 1.00 26.52 466 ARG A O 1
ATOM 2310 N N . GLU A 1 314 ? 8.914 120.225 33.072 1.00 28.02 467 GLU A N 1
ATOM 2311 C CA . GLU A 1 314 ? 8.871 121.627 33.473 1.00 33.54 467 GLU A CA 1
ATOM 2312 C C . GLU A 1 314 ? 7.424 122.049 33.632 1.00 35.10 467 GLU A C 1
ATOM 2313 O O . GLU A 1 314 ? 6.571 121.688 32.816 1.00 37.16 467 GLU A O 1
ATOM 2319 N N . LEU A 1 315 ? 7.193 122.883 34.658 1.00 39.95 468 LEU A N 1
ATOM 2320 C CA . LEU A 1 315 ? 5.893 123.342 35.125 1.00 45.98 468 LEU A CA 1
ATOM 2321 C C . LEU A 1 315 ? 5.902 124.857 35.227 1.00 54.08 468 LEU A C 1
ATOM 2322 O O . LEU A 1 315 ? 5.258 125.531 34.423 1.00 53.65 468 LEU A O 1
ATOM 2327 N N . SER A 1 316 ? 6.624 125.390 36.220 1.00 58.73 469 SER A N 1
ATOM 2328 C CA . SER A 1 316 ? 6.798 126.840 36.367 1.00 65.92 469 SER A CA 1
ATOM 2329 C C . SER A 1 316 ? 8.284 127.210 36.510 1.00 67.07 469 SER A C 1
ATOM 2330 O O . SER A 1 316 ? 9.030 126.577 37.276 1.00 58.76 469 SER A O 1
#

GO terms:
  GO:0044177 host cell Golgi apparatus (C, EXP)
  GO:0044178 host cell Golgi membrane (C, EXP)
  GO:0044193 host cell mitochondrial outer membrane (C, EXP)
  GO:0044193 host cell mitochondrial outer membrane (C, IDA)
  GO:0033668 symbiont-mediated suppression of host apoptosis (P, IDA)
  GO:0044178 host cell Golgi membrane (C, IDA)
  GO:0019068 virion assembly (P, IDA)
  GO:0046760 viral budding from Golgi membrane (P, IDA)
  GO:0044423 virion component (C, IDA)

Foldseek 3Di:
DALWLQQEFAQQAQFDPPQCVQCVCVRHPGNDDDAVAPPVCPPPPPQVVCVLQSRFADQVRCCVNVQAAADVVNEFELPDDPGTPCQQLLVQFFFFDDPQEQKAWEQGQQRHIHMYGYDPPWTQDGRSRHTGHDVHHHRHYYYGWRKGFDHDPWAPQPAAADAPQWQDWRPDGPDDDPDDKDKDWAWWKWFAAHNHTIHTDHDWDKDFDQDLDQSQKWKWADDCPITTDRCQQFAWVVGHGPFHEAEDPSCVVTTPHDPPRGRMYMYGHPNDGFMWTAGPHDTTGTRMMTITTGMIIGDDD

Solvent-accessible surface area: 14680 Å² total; per-residue (Å²): 225,38,96,26,38,41,7,20,12,43,112,1,33,1,22,10,65,60,14,70,131,22,36,104,40,0,89,61,2,29,42,42,43,73,0,17,1,0,42,20,8,36,91,175,55,136,11,78,17,0,49,76,34,7,9,10,30,6,8,2,0,0,11,23,26,118,30,5,56,85,11,143,56,61,46,2,73,22,90,46,87,199,42,24,96,5,39,164,35,0,94,35,10,124,20,123,0,42,71,28,1,22,1,0,4,2,0,12,31,64,7,78,5,2,1,0,49,4,42,111,72,54,4,1,21,77,57,0,21,125,16,86,130,103,123,80,26,82,111,1,0,25,10,20,8,16,10,2,0,14,68,9,138,43,63,0,47,180,28,126,13,138,16,178,22,0,2,64,0,7,61,25,80,53,96,181,35,137,36,138,53,43,91,48,89,40,71,4,13,0,0,4,2,74,97,13,90,12,2,6,12,81,142,34,43,41,99,54,111,109,33,82,102,71,63,3,13,10,2,36,44,137,125,119,125,53,100,34,18,82,14,86,48,5,14,103,107,79,24,175,47,79,83,106,1,22,15,41,91,30,0,43,71,27,6,70,51,29,63,146,148,29,73,7,85,0,20,47,1,115,32,3,12,49,0,44,0,62,3,76,62,87,88,37,52,1,21,1,0,0,66,8,116,0,39,1,62,78,95,122,101

B-factor: mean 35.05, std 15.8, range [15.18, 117.43]

Sequence (301 aa):
EDPHLRNRPGKGHNYIDGMTQEDATCKPVTYAGACSSFDVLLEKGKFPLFQSYAHHRTLLEAVHDTIIAKADPPSCDLQSAHGNPCMKEKLVMKTHCPNDYQSAHYLNNDGKMASVKCPPKYELTEDCNFCRQMASLKKGSYPLQDLFCQSSEDDGSKLKTKMKGVCEVGVQALKKCDGQLSTAHEVVPFAVFKNSKKVYLDKLDLKTEENLLPDSFVCFEHKGELKSFDISQCPKIGGHGSKKCTGDAAFCSAYEECTAQYANAYCSHANGSGIVQIQVSGVWKKPLCVGYERVVVKRELS